Protein AF-A0A7C6BS73-F1 (afdb_monomer_lite)

Radius of gyration: 21.19 Å; chains: 1; bounding box: 54×41×56 Å

Structure (mmCIF, N/CA/C/O backbone):
data_AF-A0A7C6BS73-F1
#
_entry.id   AF-A0A7C6BS73-F1
#
loop_
_atom_site.group_PDB
_atom_site.id
_atom_site.type_symbol
_atom_site.label_atom_id
_atom_site.label_alt_id
_atom_site.label_comp_id
_atom_site.label_asym_id
_atom_site.label_entity_id
_atom_site.label_seq_id
_atom_site.pdbx_PDB_ins_code
_atom_site.Cartn_x
_atom_site.Cartn_y
_atom_site.Cartn_z
_atom_site.occupancy
_atom_site.B_iso_or_equiv
_atom_site.auth_seq_id
_atom_site.auth_comp_id
_atom_site.auth_asym_id
_atom_site.auth_atom_id
_atom_site.pdbx_PDB_model_num
ATOM 1 N N . MET A 1 1 ? -20.052 -21.839 5.024 1.00 52.62 1 MET A N 1
ATOM 2 C CA . MET A 1 1 ? -19.188 -20.643 4.882 1.00 52.62 1 MET A CA 1
ATOM 3 C C . MET A 1 1 ? -20.082 -19.420 4.796 1.00 52.62 1 MET A C 1
ATOM 5 O O . MET A 1 1 ? -21.002 -19.438 3.987 1.00 52.62 1 MET A O 1
ATOM 9 N N . LEU A 1 2 ? -19.866 -18.409 5.639 1.00 55.12 2 LEU A N 1
ATOM 10 C CA . LEU A 1 2 ? -20.615 -17.147 5.597 1.00 55.12 2 LEU A CA 1
ATOM 11 C C . LEU A 1 2 ? -20.332 -16.429 4.267 1.00 55.12 2 LEU A C 1
ATOM 13 O O . LEU A 1 2 ? -19.263 -15.850 4.093 1.00 55.12 2 LEU A O 1
ATOM 17 N N . LYS A 1 3 ? -21.272 -16.501 3.318 1.00 74.38 3 LYS A N 1
ATOM 18 C CA . LYS A 1 3 ? -21.231 -15.713 2.080 1.00 74.38 3 LYS A CA 1
ATOM 19 C C . LYS A 1 3 ? -21.659 -14.286 2.419 1.00 74.38 3 LYS A C 1
ATOM 21 O O . LYS A 1 3 ? -22.844 -14.026 2.582 1.00 74.38 3 LYS A O 1
ATOM 26 N N . TRP A 1 4 ? -20.698 -13.385 2.572 1.00 83.88 4 TRP A N 1
ATOM 27 C CA . TRP A 1 4 ? -20.963 -11.956 2.724 1.00 83.88 4 TRP A CA 1
ATOM 28 C C . TRP A 1 4 ? -21.209 -11.321 1.353 1.00 83.88 4 TRP A C 1
ATOM 30 O O . TRP A 1 4 ? -20.627 -11.739 0.352 1.00 83.88 4 TRP A O 1
ATOM 40 N N . THR A 1 5 ? -22.057 -10.294 1.294 1.00 87.75 5 THR A N 1
ATOM 41 C CA . THR A 1 5 ? -22.280 -9.535 0.054 1.00 87.75 5 THR A CA 1
ATOM 42 C C . THR A 1 5 ? -21.620 -8.159 0.124 1.00 87.75 5 THR A C 1
ATOM 44 O O . THR A 1 5 ? -21.537 -7.531 1.179 1.00 87.75 5 THR A O 1
ATOM 47 N N . ARG A 1 6 ? -21.147 -7.649 -1.021 1.00 87.75 6 ARG A N 1
ATOM 48 C CA . ARG A 1 6 ? -20.509 -6.320 -1.105 1.00 87.75 6 ARG A CA 1
ATOM 49 C C . ARG A 1 6 ? -21.451 -5.200 -0.649 1.00 87.75 6 ARG A C 1
ATOM 51 O O . ARG A 1 6 ? -21.014 -4.272 0.023 1.00 87.75 6 ARG A O 1
ATOM 58 N N . ALA A 1 7 ? -22.734 -5.296 -1.006 1.00 87.81 7 ALA A N 1
ATOM 59 C CA . ALA A 1 7 ? -23.752 -4.325 -0.612 1.00 87.81 7 ALA A CA 1
ATOM 60 C C . ALA A 1 7 ? -23.952 -4.304 0.910 1.00 87.81 7 ALA A C 1
ATOM 62 O O . ALA A 1 7 ? -23.996 -3.232 1.508 1.00 87.81 7 ALA A O 1
ATOM 63 N N . GLU A 1 8 ? -23.988 -5.480 1.535 1.00 90.75 8 GLU A N 1
ATOM 64 C CA . GLU A 1 8 ? -24.096 -5.623 2.984 1.00 90.75 8 GLU A CA 1
ATOM 65 C C . GLU A 1 8 ? -22.859 -5.097 3.721 1.00 90.75 8 GLU A C 1
ATOM 67 O O . GLU A 1 8 ? -22.988 -4.386 4.714 1.00 90.75 8 GLU A O 1
ATOM 72 N N . LEU A 1 9 ? -21.648 -5.389 3.237 1.00 88.75 9 LEU A N 1
ATOM 73 C CA . LEU A 1 9 ? -20.433 -4.837 3.845 1.00 88.75 9 LEU A CA 1
ATOM 74 C C . LEU A 1 9 ? -20.417 -3.307 3.786 1.00 88.75 9 LEU A C 1
ATOM 76 O O . LEU A 1 9 ? -20.105 -2.659 4.784 1.00 88.75 9 LEU A O 1
ATOM 80 N N . LYS A 1 10 ? -20.796 -2.727 2.642 1.00 89.88 10 LYS A N 1
ATOM 81 C CA . LYS A 1 10 ? -20.875 -1.270 2.474 1.00 89.88 10 LYS A CA 1
ATOM 82 C C . LYS A 1 10 ? -21.950 -0.644 3.357 1.00 89.88 10 LYS A C 1
ATOM 84 O O . LYS A 1 10 ? -21.711 0.414 3.934 1.00 89.88 10 LYS A O 1
ATOM 89 N N . SER A 1 11 ? -23.118 -1.275 3.488 1.00 90.75 11 SER A N 1
ATOM 90 C CA . SER A 1 11 ? -24.192 -0.755 4.340 1.00 90.75 11 SER A CA 1
ATOM 91 C C . SER A 1 11 ? -23.809 -0.803 5.820 1.00 90.75 11 SER A C 1
ATOM 93 O O . SER A 1 11 ? -23.993 0.193 6.520 1.00 90.75 11 SER A O 1
ATOM 95 N N . ARG A 1 12 ? -23.187 -1.899 6.279 1.00 89.19 12 ARG A N 1
ATOM 96 C CA . ARG A 1 12 ? -22.649 -2.032 7.642 1.00 89.19 12 ARG A CA 1
ATOM 97 C C . ARG A 1 12 ? -21.553 -1.006 7.920 1.00 89.19 12 ARG A C 1
ATOM 99 O O . ARG A 1 12 ? -21.604 -0.340 8.949 1.00 89.19 12 ARG A O 1
ATOM 106 N N . ALA A 1 13 ? -20.604 -0.835 6.998 1.00 86.75 13 ALA A N 1
ATOM 107 C CA . ALA A 1 13 ? -19.550 0.171 7.128 1.00 86.75 13 ALA A CA 1
ATOM 108 C C . ALA A 1 13 ? -20.139 1.584 7.246 1.00 86.75 13 ALA A C 1
ATOM 110 O O . ALA A 1 13 ? -19.815 2.311 8.180 1.00 86.75 13 ALA A O 1
ATOM 111 N N . LYS A 1 14 ? -21.093 1.939 6.375 1.00 87.44 14 LYS A N 1
ATOM 112 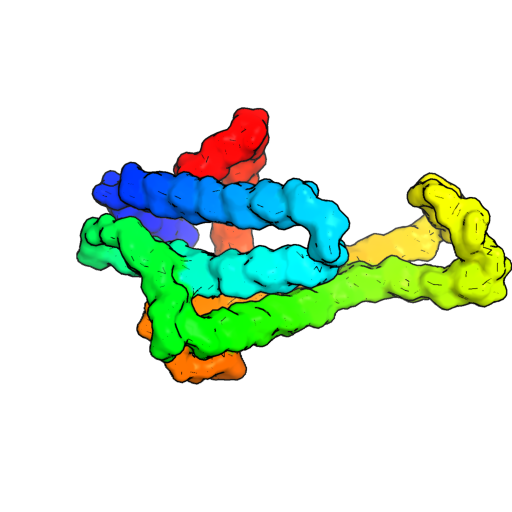C CA . LYS A 1 14 ? -21.781 3.238 6.413 1.00 87.44 14 LYS A CA 1
ATOM 113 C C . LYS A 1 14 ? -22.564 3.456 7.711 1.00 87.44 14 LYS A C 1
ATOM 115 O O . LYS A 1 14 ? -22.615 4.580 8.199 1.00 87.44 14 LYS A O 1
ATOM 120 N N . ALA A 1 15 ? -23.181 2.411 8.263 1.00 88.69 15 ALA A N 1
ATOM 121 C CA . ALA A 1 15 ? -23.909 2.497 9.527 1.00 88.69 15 ALA A CA 1
ATOM 122 C C . ALA A 1 15 ? -22.975 2.813 10.704 1.00 88.69 15 ALA A C 1
ATOM 124 O O . ALA A 1 15 ? -23.281 3.705 11.490 1.00 88.69 15 ALA A O 1
ATOM 125 N N . VAL A 1 16 ? -21.821 2.142 10.780 1.00 84.69 16 VAL A N 1
ATOM 126 C CA . VAL A 1 16 ? -20.800 2.408 11.808 1.00 84.69 16 VAL A CA 1
ATOM 127 C C . VAL A 1 16 ? -20.217 3.812 11.639 1.00 84.69 16 VAL A C 1
ATOM 129 O O . VAL A 1 16 ? -20.171 4.581 12.596 1.00 84.69 16 VAL A O 1
ATOM 132 N N . LEU A 1 17 ? -19.841 4.178 10.412 1.00 84.56 17 LEU A N 1
ATOM 133 C CA . LEU A 1 17 ? -19.204 5.463 10.131 1.00 84.56 17 LEU A CA 1
ATOM 134 C C . LEU A 1 17 ? -20.110 6.654 10.408 1.00 84.56 17 LEU A C 1
ATOM 136 O O . LEU A 1 17 ? -19.627 7.673 10.876 1.00 84.56 17 LEU A O 1
ATOM 140 N N . ARG A 1 18 ? -21.424 6.545 10.196 1.00 84.25 18 ARG A N 1
ATOM 141 C CA . ARG A 1 18 ? -22.363 7.634 10.518 1.00 84.25 18 ARG A CA 1
ATOM 142 C C . ARG A 1 18 ? -22.328 8.056 11.987 1.00 84.25 18 ARG A C 1
ATOM 144 O O . ARG A 1 18 ? -22.611 9.214 12.270 1.00 84.25 18 ARG A O 1
ATOM 151 N N . LEU A 1 19 ? -21.990 7.144 12.899 1.00 83.38 19 LEU A N 1
ATOM 152 C CA . LEU A 1 19 ? -21.940 7.422 14.335 1.00 83.38 19 LEU A CA 1
ATOM 153 C C . LEU A 1 19 ? -20.619 8.076 14.757 1.00 83.38 19 LEU A C 1
ATOM 155 O O . LEU A 1 19 ? -20.604 8.898 15.667 1.00 83.38 19 LEU A O 1
ATOM 159 N N . THR A 1 20 ? -19.514 7.729 14.095 1.00 82.88 20 THR A N 1
ATOM 160 C CA . THR A 1 20 ? -18.149 8.135 14.481 1.00 82.88 20 THR A CA 1
ATOM 161 C C . THR A 1 20 ? -17.424 8.926 13.386 1.00 82.88 20 THR A C 1
ATOM 163 O O . THR A 1 20 ? -16.200 9.061 13.428 1.00 82.88 20 THR A O 1
ATOM 166 N N . TYR A 1 21 ? -18.162 9.474 12.411 1.00 84.88 21 TYR A N 1
ATOM 167 C CA . TYR A 1 21 ? -17.617 10.067 11.182 1.00 84.88 21 TYR A CA 1
ATOM 168 C C . TYR A 1 21 ? -16.558 11.131 11.467 1.00 84.88 21 TYR A C 1
ATOM 170 O O . TYR A 1 21 ? -15.422 11.010 11.024 1.00 84.88 21 TYR A O 1
ATOM 178 N N . TRP A 1 22 ? -16.905 12.147 12.261 1.00 83.81 22 TRP A N 1
ATOM 179 C CA . TRP A 1 22 ? -16.003 13.263 12.545 1.00 83.81 22 TRP A CA 1
ATOM 180 C C . TRP A 1 22 ? -14.751 12.838 13.302 1.00 83.81 22 TRP A C 1
ATOM 182 O O . TRP A 1 22 ? -13.675 13.374 13.062 1.00 83.81 22 TRP A O 1
ATOM 192 N N . GLN A 1 23 ? -14.864 11.845 14.181 1.00 83.81 23 GLN A N 1
ATOM 193 C CA . GLN A 1 23 ? -13.701 11.316 14.882 1.00 83.81 23 GLN A CA 1
ATOM 194 C C . GLN A 1 23 ? -12.808 10.516 13.929 1.00 83.81 23 GLN A C 1
ATOM 196 O O . GLN A 1 23 ? -11.589 10.645 13.989 1.00 83.81 23 GLN A O 1
ATOM 201 N N . SER A 1 24 ? -13.409 9.751 13.015 1.00 84.25 24 SER A N 1
ATOM 202 C CA . SER A 1 24 ? -12.690 9.017 11.970 1.00 84.25 24 SER A CA 1
ATOM 203 C C . SER A 1 24 ? -11.956 9.954 11.013 1.00 84.25 24 SER A C 1
ATOM 205 O O . SER A 1 24 ? -10.768 9.769 10.757 1.00 84.25 24 SER A O 1
ATOM 207 N N . PHE A 1 25 ? -12.626 11.027 10.595 1.00 87.19 25 PHE A N 1
ATOM 208 C CA . PHE A 1 25 ? -12.047 12.106 9.803 1.00 87.19 25 PHE A CA 1
ATOM 209 C C . PHE A 1 25 ? -10.869 12.785 10.518 1.00 87.19 25 PHE A C 1
ATOM 211 O O . PHE A 1 25 ? -9.794 12.921 9.940 1.00 87.19 25 PHE A O 1
ATOM 218 N N . LEU A 1 26 ? -11.026 13.167 11.792 1.00 86.50 26 LEU A N 1
ATOM 219 C CA . LEU A 1 26 ? -9.951 13.791 12.575 1.00 86.50 26 LEU A CA 1
ATOM 220 C C . LEU A 1 26 ? -8.755 12.854 12.777 1.00 86.50 26 LEU A C 1
ATOM 222 O O . LEU A 1 26 ? -7.611 13.299 12.689 1.00 86.50 26 LEU A O 1
ATOM 226 N N . GLY A 1 27 ? -9.004 11.566 13.027 1.00 86.19 27 GLY A N 1
ATOM 227 C CA . GLY A 1 27 ? -7.948 10.564 13.154 1.00 86.19 27 GLY A CA 1
ATOM 228 C C . GLY A 1 27 ? -7.134 10.422 11.868 1.00 86.19 27 GLY A C 1
ATOM 229 O O . GLY A 1 27 ? -5.904 10.415 11.915 1.00 86.19 27 GLY A O 1
ATOM 230 N N . LEU A 1 28 ? -7.812 10.392 10.718 1.00 87.75 28 LEU A N 1
ATOM 231 C CA . LEU A 1 28 ? -7.170 10.325 9.409 1.00 87.75 28 LEU A CA 1
ATOM 232 C C . LEU A 1 28 ? -6.415 11.615 9.052 1.00 87.75 28 LEU A C 1
ATOM 234 O O . LEU A 1 28 ? -5.311 11.558 8.507 1.00 87.75 28 LEU A O 1
ATOM 238 N N . LEU A 1 29 ? -6.981 12.777 9.377 1.00 89.38 29 LEU A N 1
ATOM 239 C CA . LEU A 1 29 ? -6.334 14.070 9.168 1.00 89.38 29 LEU A CA 1
ATOM 240 C C . LEU A 1 29 ? -5.052 14.182 9.997 1.00 89.38 29 LEU A C 1
ATOM 242 O O . LEU A 1 29 ? -4.016 14.581 9.470 1.00 89.38 29 LEU A O 1
ATOM 246 N N . LEU A 1 30 ? -5.094 13.770 11.267 1.00 89.44 30 LEU A N 1
ATOM 247 C CA . LEU A 1 30 ? -3.916 13.751 12.130 1.00 89.44 30 LEU A CA 1
ATOM 248 C C . LEU A 1 30 ? -2.853 12.777 11.607 1.00 89.44 30 LEU A C 1
ATOM 250 O O . LEU A 1 30 ? -1.680 13.135 11.550 1.00 89.44 30 LEU A O 1
ATOM 254 N N . TYR A 1 31 ? -3.254 11.574 11.190 1.00 89.44 31 TYR A N 1
ATOM 255 C CA . TYR A 1 31 ? -2.359 10.594 10.570 1.00 89.44 31 TYR A CA 1
ATOM 256 C C . TYR A 1 31 ? -1.632 11.178 9.348 1.00 89.44 31 TYR A C 1
ATOM 258 O O . TYR A 1 31 ? -0.400 11.176 9.306 1.00 89.44 31 TYR A O 1
ATOM 266 N N . ASN A 1 32 ? -2.373 11.765 8.404 1.00 88.88 32 ASN A N 1
ATOM 267 C CA . ASN A 1 32 ? -1.796 12.385 7.210 1.00 88.88 32 ASN A CA 1
ATOM 268 C C . ASN A 1 32 ? -0.904 13.587 7.554 1.00 88.88 32 ASN A C 1
ATOM 270 O O . ASN A 1 32 ? 0.175 13.732 6.983 1.00 88.88 32 ASN A O 1
ATOM 274 N N . ALA A 1 33 ? -1.306 14.418 8.521 1.00 89.00 33 ALA A N 1
ATOM 275 C CA . ALA A 1 33 ? -0.507 15.551 8.982 1.00 89.00 33 ALA A CA 1
ATOM 276 C C . ALA A 1 33 ? 0.827 15.104 9.604 1.00 89.00 33 ALA A C 1
ATOM 278 O O . ALA A 1 33 ? 1.861 15.707 9.322 1.00 89.00 33 ALA A O 1
ATOM 279 N N . ILE A 1 34 ? 0.830 14.028 10.400 1.00 88.31 34 ILE A N 1
ATOM 280 C CA . ILE A 1 34 ? 2.049 13.458 10.995 1.00 88.31 34 ILE A CA 1
ATOM 281 C C . ILE A 1 34 ? 2.980 12.924 9.909 1.00 88.31 34 ILE A C 1
ATOM 283 O O . ILE A 1 34 ? 4.177 13.202 9.948 1.00 88.31 34 ILE A O 1
ATOM 287 N N . ILE A 1 35 ? 2.452 12.187 8.930 1.00 86.00 35 ILE A N 1
ATOM 288 C CA . ILE A 1 35 ? 3.254 11.653 7.820 1.00 86.00 35 ILE A CA 1
ATOM 289 C C . ILE A 1 35 ? 3.847 12.788 6.992 1.00 86.00 35 ILE A C 1
ATOM 291 O O . ILE A 1 35 ? 5.039 12.771 6.681 1.00 86.00 35 ILE A O 1
ATOM 295 N N . PHE A 1 36 ? 3.039 13.800 6.680 1.00 85.75 36 PHE A N 1
ATOM 296 C CA . PHE A 1 36 ? 3.498 14.976 5.960 1.00 85.75 36 PHE A CA 1
ATOM 297 C C . PHE A 1 36 ? 4.607 15.695 6.737 1.00 85.75 36 PHE A C 1
ATOM 299 O O . PHE A 1 36 ? 5.690 15.897 6.191 1.00 85.75 36 PHE A O 1
ATOM 306 N N . ALA A 1 37 ? 4.404 15.988 8.025 1.00 84.88 37 ALA A N 1
ATOM 307 C CA . ALA A 1 37 ? 5.414 16.618 8.874 1.00 84.88 37 ALA A CA 1
ATOM 308 C C . ALA A 1 37 ? 6.708 15.788 8.954 1.00 84.88 37 ALA A C 1
ATOM 310 O O . ALA A 1 37 ? 7.798 16.330 8.772 1.00 84.88 37 ALA A O 1
ATOM 311 N N . ALA A 1 38 ? 6.602 14.467 9.136 1.00 80.81 38 ALA A N 1
ATOM 312 C CA . ALA A 1 38 ? 7.750 13.563 9.145 1.00 80.81 38 ALA A CA 1
ATOM 313 C C . ALA A 1 38 ? 8.520 13.592 7.813 1.00 80.81 38 ALA A C 1
ATOM 315 O O . ALA A 1 38 ? 9.750 13.591 7.815 1.00 80.81 38 ALA A O 1
ATOM 316 N N . SER A 1 39 ? 7.816 13.671 6.679 1.00 78.62 39 SER A N 1
ATOM 317 C CA . SER A 1 39 ? 8.438 13.782 5.354 1.00 78.62 39 SER A CA 1
ATOM 318 C C . SER A 1 39 ? 9.115 15.140 5.113 1.00 78.62 39 SER A C 1
ATOM 320 O O . SER A 1 39 ? 10.154 15.195 4.456 1.00 78.62 39 SER A O 1
ATOM 322 N N . MET A 1 40 ? 8.576 16.231 5.673 1.00 77.69 40 MET A N 1
ATOM 323 C CA . MET A 1 40 ? 9.154 17.577 5.551 1.00 77.69 40 MET A CA 1
ATOM 324 C C . MET A 1 40 ? 10.442 17.723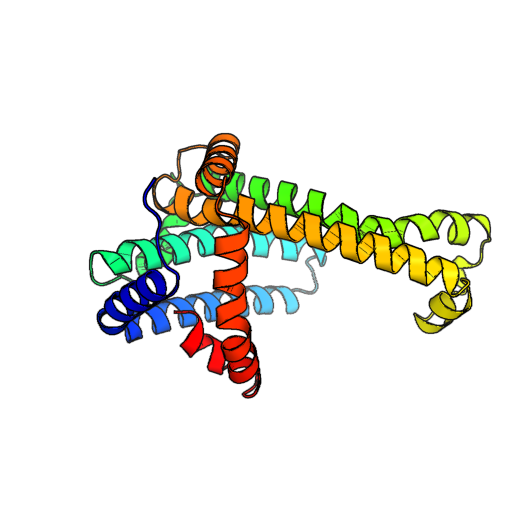 6.367 1.00 77.69 40 MET A C 1
ATOM 326 O O . MET A 1 40 ? 11.433 18.216 5.834 1.00 77.69 40 MET A O 1
ATOM 330 N N . LEU A 1 41 ? 10.465 17.220 7.610 1.00 70.12 41 LEU A N 1
ATOM 331 C CA . LEU A 1 41 ? 11.648 17.252 8.490 1.00 70.12 41 LEU A CA 1
ATOM 332 C C . LEU A 1 41 ? 12.882 16.581 7.867 1.00 70.12 41 LEU A C 1
ATOM 334 O O . LEU A 1 41 ? 14.023 16.910 8.184 1.00 70.12 41 LEU A O 1
ATOM 338 N N . ILE A 1 42 ? 12.656 15.628 6.969 1.00 66.69 42 ILE A N 1
ATOM 339 C CA . ILE A 1 42 ? 13.705 14.905 6.254 1.00 66.69 42 ILE A CA 1
ATOM 340 C C . ILE A 1 42 ? 14.309 15.734 5.121 1.00 66.69 42 ILE A C 1
ATOM 342 O O . ILE A 1 42 ? 15.503 15.620 4.857 1.00 66.69 42 ILE A O 1
ATOM 346 N N . ARG A 1 43 ? 13.505 16.567 4.454 1.00 67.06 43 ARG A N 1
ATOM 347 C CA . ARG A 1 43 ? 13.949 17.347 3.293 1.00 67.06 43 ARG A CA 1
ATOM 348 C C . ARG A 1 43 ? 14.857 18.517 3.680 1.00 67.06 43 ARG A C 1
ATOM 350 O O . ARG A 1 43 ? 15.663 18.937 2.859 1.00 67.06 43 ARG A O 1
ATOM 357 N N . GLU A 1 44 ? 14.742 19.025 4.906 1.00 61.81 44 GLU A N 1
ATOM 358 C CA . GLU A 1 44 ? 15.549 20.155 5.394 1.00 61.81 44 GLU A CA 1
ATOM 359 C C . GLU A 1 44 ? 16.943 19.748 5.899 1.00 61.81 44 GLU A C 1
ATOM 361 O O . GLU A 1 44 ? 17.868 20.558 5.873 1.00 61.81 44 GLU A O 1
ATOM 366 N N . ASN A 1 45 ? 17.142 18.487 6.296 1.00 59.19 45 ASN A N 1
ATOM 367 C CA . ASN A 1 45 ? 18.438 18.014 6.779 1.00 59.19 45 ASN A CA 1
ATOM 368 C C . ASN A 1 45 ? 19.340 17.566 5.618 1.00 59.19 45 ASN A C 1
ATOM 370 O O . ASN A 1 45 ? 19.367 16.395 5.246 1.00 59.19 45 ASN A O 1
ATOM 374 N N . SER A 1 46 ? 20.150 18.489 5.096 1.00 57.75 46 SER A N 1
ATOM 375 C CA . SER A 1 46 ? 21.169 18.245 4.056 1.00 57.75 46 SER A CA 1
ATOM 376 C C . SER A 1 46 ? 22.279 17.249 4.445 1.00 57.75 46 SER A C 1
ATOM 378 O O . SER A 1 46 ? 23.069 16.846 3.595 1.00 57.75 46 SER A O 1
ATOM 380 N N . VAL A 1 47 ? 22.349 16.841 5.718 1.00 59.28 47 VAL A N 1
ATOM 381 C CA . VAL A 1 47 ? 23.426 16.007 6.288 1.00 59.28 47 VAL A CA 1
ATOM 382 C C . VAL A 1 47 ? 23.101 14.505 6.245 1.00 59.28 47 VAL A C 1
ATOM 384 O O . VAL A 1 47 ? 23.991 13.663 6.355 1.00 59.28 47 VAL A O 1
ATOM 387 N N . VAL A 1 48 ? 21.832 14.138 6.064 1.00 58.72 48 VAL A N 1
ATOM 388 C CA . VAL A 1 48 ? 21.375 12.745 6.111 1.00 58.72 48 VAL A CA 1
ATOM 389 C C . VAL A 1 48 ? 21.203 12.249 4.677 1.00 58.72 48 VAL A C 1
ATOM 391 O O . VAL A 1 48 ? 20.359 12.749 3.937 1.00 58.72 48 VAL A O 1
ATOM 394 N N . SER A 1 49 ? 22.021 11.277 4.261 1.00 61.09 49 SER A N 1
ATOM 395 C CA . SER A 1 49 ? 21.897 10.645 2.943 1.00 61.09 49 SER A CA 1
ATOM 396 C C . SER A 1 49 ? 20.450 10.191 2.700 1.00 61.09 49 SER A C 1
ATOM 398 O O . SER A 1 49 ? 19.796 9.676 3.607 1.00 61.09 49 SER A O 1
ATOM 400 N N . SER A 1 50 ? 19.939 10.349 1.477 1.00 64.00 50 SER A N 1
ATOM 401 C CA . SER A 1 50 ? 18.546 10.031 1.101 1.00 64.00 50 SER A CA 1
ATOM 402 C C . SER A 1 50 ? 18.063 8.640 1.562 1.00 64.00 50 SER A C 1
ATOM 404 O O . SER A 1 50 ? 16.882 8.440 1.848 1.00 64.00 50 SER A O 1
ATOM 406 N N . SER A 1 51 ? 18.979 7.681 1.707 1.00 60.56 51 SER A N 1
ATOM 407 C CA . SER A 1 51 ? 18.702 6.331 2.212 1.00 60.56 51 SER A CA 1
ATOM 408 C C . SER A 1 51 ? 18.487 6.254 3.731 1.00 60.56 51 SER A C 1
ATOM 410 O O . SER A 1 51 ? 17.641 5.486 4.190 1.00 60.56 51 SER A O 1
ATOM 412 N N . THR A 1 52 ? 19.234 7.023 4.531 1.00 60.53 52 THR A N 1
ATOM 413 C CA . THR A 1 52 ? 19.130 6.983 6.003 1.00 60.53 52 THR A CA 1
ATOM 414 C C . THR A 1 52 ? 17.860 7.670 6.492 1.00 60.53 52 THR A C 1
ATOM 416 O O . THR A 1 52 ? 17.209 7.180 7.415 1.00 60.53 52 THR A O 1
ATOM 419 N N . SER A 1 53 ? 17.431 8.732 5.813 1.00 65.69 53 SER A N 1
ATOM 420 C CA . SER A 1 53 ? 16.189 9.424 6.141 1.00 65.69 53 SER A CA 1
ATOM 421 C C . SER A 1 53 ? 14.941 8.583 5.857 1.00 65.69 53 SER A C 1
ATOM 423 O O . SER A 1 53 ? 14.047 8.525 6.700 1.00 65.69 53 SER A O 1
ATOM 425 N N . THR A 1 54 ? 14.926 7.847 4.741 1.00 69.75 54 THR A N 1
ATOM 426 C CA . THR A 1 54 ? 13.823 6.947 4.354 1.00 69.75 54 THR A CA 1
ATOM 427 C C . THR A 1 54 ? 13.592 5.833 5.384 1.00 69.75 54 THR A C 1
ATOM 429 O O . THR A 1 54 ? 12.452 5.472 5.684 1.00 69.75 54 THR A O 1
ATOM 432 N N . LEU A 1 55 ? 14.668 5.298 5.973 1.00 71.81 55 LEU A N 1
ATOM 433 C CA . LEU A 1 55 ? 14.576 4.272 7.018 1.00 71.81 55 LEU A CA 1
ATOM 434 C C . LEU A 1 55 ? 13.978 4.823 8.314 1.00 71.81 55 LEU A C 1
ATOM 436 O O . LEU A 1 55 ? 13.125 4.174 8.920 1.00 71.81 55 LEU A O 1
ATOM 440 N N . VAL A 1 56 ? 14.386 6.027 8.723 1.00 72.56 56 VAL A N 1
ATOM 441 C CA . VAL A 1 56 ? 13.832 6.688 9.913 1.00 72.56 56 VAL A CA 1
ATOM 442 C C . VAL A 1 56 ? 12.343 6.982 9.721 1.00 72.56 56 VAL A C 1
ATOM 444 O O . VAL A 1 56 ? 11.560 6.728 10.635 1.00 72.56 56 VAL A O 1
ATOM 447 N N . THR A 1 57 ? 11.916 7.418 8.527 1.00 73.00 57 THR A N 1
ATOM 448 C CA . THR A 1 57 ? 10.479 7.598 8.243 1.00 73.00 57 THR A CA 1
ATOM 449 C C . THR A 1 57 ? 9.733 6.280 8.298 1.00 73.00 57 THR A C 1
ATOM 451 O O . THR A 1 57 ? 8.672 6.211 8.910 1.00 73.00 57 THR A O 1
ATOM 454 N N . ALA A 1 58 ? 10.279 5.222 7.696 1.00 78.50 58 ALA A N 1
ATOM 455 C CA . ALA A 1 58 ? 9.642 3.911 7.712 1.00 78.50 58 ALA A CA 1
ATOM 456 C C . ALA A 1 58 ? 9.436 3.412 9.153 1.00 78.50 58 ALA A C 1
ATOM 458 O O . ALA A 1 58 ? 8.373 2.892 9.478 1.00 78.50 58 ALA A O 1
ATOM 459 N N . LEU A 1 59 ? 10.399 3.636 10.052 1.00 83.31 59 LEU A N 1
ATOM 460 C CA . LEU A 1 59 ? 10.267 3.253 11.462 1.00 83.31 59 LEU A CA 1
ATOM 461 C C . LEU A 1 59 ? 9.152 4.003 12.206 1.00 83.31 59 LEU A C 1
ATOM 463 O O . LEU A 1 59 ? 8.587 3.445 13.144 1.00 83.31 59 LEU A O 1
ATOM 467 N N . LEU A 1 60 ? 8.800 5.220 11.783 1.00 83.06 60 LEU A N 1
ATOM 468 C CA . LEU A 1 60 ? 7.679 5.979 12.345 1.00 83.06 60 LEU A CA 1
ATOM 469 C C . LEU A 1 60 ? 6.343 5.618 11.678 1.00 83.06 60 LEU A C 1
ATOM 471 O O . LEU A 1 60 ? 5.346 5.422 12.369 1.00 83.06 60 LEU A O 1
ATOM 475 N N . ILE A 1 61 ? 6.321 5.486 10.350 1.00 85.50 61 ILE A N 1
ATOM 476 C CA . ILE A 1 61 ? 5.099 5.237 9.571 1.00 85.50 61 ILE A CA 1
ATOM 477 C C . ILE A 1 61 ? 4.553 3.830 9.834 1.00 85.50 61 ILE A C 1
ATOM 479 O O . ILE A 1 61 ? 3.360 3.666 10.066 1.00 85.50 61 ILE A O 1
ATOM 483 N N . LEU A 1 62 ? 5.408 2.803 9.867 1.00 89.50 62 LEU A N 1
ATOM 484 C CA . LEU A 1 62 ? 4.963 1.409 9.993 1.00 89.50 62 LEU A CA 1
ATOM 485 C C . LEU A 1 62 ? 4.127 1.130 11.265 1.00 89.50 62 LEU A C 1
ATOM 487 O O . LEU A 1 62 ? 3.063 0.519 11.154 1.00 89.50 62 LEU A O 1
ATOM 491 N N . PRO A 1 63 ? 4.546 1.537 12.481 1.00 89.38 63 PRO A N 1
ATOM 492 C CA . PRO A 1 63 ? 3.699 1.396 13.664 1.00 89.38 63 PRO A CA 1
ATOM 493 C C . PRO A 1 63 ? 2.472 2.316 13.635 1.00 89.38 63 PRO A C 1
ATOM 495 O O . PRO A 1 63 ? 1.437 1.941 14.195 1.00 89.38 63 PRO A O 1
ATOM 498 N N . LEU A 1 64 ? 2.553 3.474 12.975 1.00 90.50 64 LEU A N 1
ATOM 499 C CA . LEU A 1 64 ? 1.422 4.385 12.810 1.00 90.50 64 LEU A CA 1
ATOM 500 C C . LEU A 1 64 ? 0.323 3.777 11.914 1.00 90.50 64 LEU A C 1
ATOM 502 O O . LEU A 1 64 ? -0.853 3.891 12.253 1.00 90.50 64 LEU A O 1
ATOM 506 N N . ASP A 1 65 ? 0.683 3.026 10.866 1.00 90.00 65 ASP A N 1
ATOM 507 C CA . ASP A 1 65 ? -0.257 2.258 10.026 1.00 90.00 65 ASP A CA 1
ATOM 508 C C . ASP A 1 65 ? -1.041 1.217 10.842 1.00 90.00 65 ASP A C 1
ATOM 510 O O . ASP A 1 65 ? -2.241 1.005 10.657 1.00 90.00 65 ASP A O 1
ATOM 514 N N . VAL A 1 66 ? -0.373 0.560 11.793 1.00 91.38 66 VAL A N 1
ATOM 515 C CA . VAL A 1 66 ? -1.044 -0.354 12.732 1.00 91.38 66 VAL A CA 1
ATOM 516 C C . VAL A 1 66 ? -1.923 0.420 13.712 1.00 91.38 66 VAL A C 1
ATOM 518 O O . VAL A 1 66 ? -3.009 -0.040 14.060 1.00 91.38 66 VAL A O 1
ATOM 521 N N . GLY A 1 67 ? -1.485 1.612 14.117 1.00 89.50 67 GLY A N 1
ATOM 522 C CA . GLY A 1 67 ? -2.227 2.510 14.995 1.00 89.50 67 GLY A CA 1
ATOM 523 C C . GLY A 1 67 ? -3.551 2.973 14.391 1.00 89.50 67 GLY A C 1
ATOM 524 O O . GLY A 1 67 ? -4.583 2.890 15.056 1.00 89.50 67 GLY A O 1
ATOM 525 N N . ILE A 1 68 ? -3.559 3.380 13.118 1.00 89.75 68 ILE A N 1
ATOM 526 C CA . ILE A 1 68 ? -4.793 3.767 12.421 1.00 89.75 68 ILE A CA 1
ATOM 527 C C . ILE A 1 68 ? -5.729 2.570 12.209 1.00 89.75 68 ILE A C 1
ATOM 529 O O . ILE A 1 68 ? -6.936 2.689 12.415 1.00 89.75 68 ILE A O 1
ATOM 533 N N . CYS A 1 69 ? -5.192 1.378 11.932 1.00 89.75 69 CYS A N 1
ATOM 534 C CA . CYS A 1 69 ? -5.999 0.155 11.883 1.00 89.75 69 CYS A CA 1
ATOM 535 C C . CYS A 1 69 ? -6.637 -0.164 13.245 1.00 89.75 69 CYS A C 1
ATOM 537 O O . CYS A 1 69 ? -7.818 -0.509 13.306 1.00 89.75 69 CYS A O 1
ATOM 539 N N . ALA A 1 70 ? -5.885 -0.015 14.341 1.00 88.56 70 ALA A N 1
ATOM 540 C CA . ALA A 1 70 ? -6.388 -0.207 15.701 1.00 88.56 70 ALA A CA 1
ATOM 541 C C . ALA A 1 70 ? -7.474 0.809 16.061 1.00 88.56 70 ALA A C 1
ATOM 543 O O . ALA A 1 70 ? -8.476 0.450 16.679 1.00 88.56 70 ALA A O 1
ATOM 544 N N . PHE A 1 71 ? -7.290 2.059 15.645 1.00 88.94 71 PHE A N 1
ATOM 545 C CA . PHE A 1 71 ? -8.274 3.118 15.793 1.00 88.94 71 PHE A CA 1
ATOM 546 C C . PHE A 1 71 ? -9.584 2.749 15.077 1.00 88.94 71 PHE A C 1
ATOM 548 O O . PHE A 1 71 ? -10.621 2.637 15.727 1.00 88.94 71 PHE A O 1
ATOM 555 N N . PHE A 1 72 ? -9.545 2.408 13.784 1.00 86.94 72 PHE A N 1
ATOM 556 C CA . PHE A 1 72 ? -10.748 2.016 13.034 1.00 86.94 72 PHE A CA 1
ATOM 557 C C . PHE A 1 72 ? -11.417 0.728 13.539 1.00 86.94 72 PHE A C 1
ATOM 559 O O . PHE A 1 72 ? -12.644 0.617 13.501 1.00 86.94 72 PHE A O 1
ATOM 566 N N . LEU A 1 73 ? -10.647 -0.247 14.033 1.00 86.94 73 LEU A N 1
ATOM 567 C CA . LEU A 1 73 ? -11.206 -1.460 14.638 1.00 86.94 73 LEU A CA 1
ATOM 568 C C . LEU A 1 73 ? -11.988 -1.144 15.919 1.00 86.94 73 LEU A C 1
ATOM 570 O O . LEU A 1 73 ? -13.093 -1.655 16.103 1.00 86.94 73 LEU A O 1
ATOM 574 N N . ARG A 1 74 ? -11.453 -0.266 16.775 1.00 83.75 74 ARG A N 1
ATOM 575 C CA . ARG A 1 74 ? -12.095 0.144 18.035 1.00 83.75 74 ARG A CA 1
ATOM 576 C C . ARG A 1 74 ? -13.314 1.040 17.802 1.00 83.75 74 ARG A C 1
ATOM 578 O O . ARG A 1 74 ? -14.297 0.894 18.525 1.00 83.75 74 ARG A O 1
ATOM 585 N N . ASN A 1 75 ? -13.318 1.838 16.729 1.00 78.38 75 ASN A N 1
ATOM 586 C CA . ASN A 1 75 ? -14.458 2.681 16.320 1.00 78.38 75 ASN A CA 1
ATOM 587 C C . ASN A 1 75 ? -15.730 1.893 15.998 1.00 78.38 75 ASN A C 1
ATOM 589 O O . ASN A 1 75 ? -16.803 2.483 15.895 1.00 78.38 75 ASN A O 1
ATOM 593 N N . ARG A 1 76 ? -15.632 0.566 15.838 1.00 75.25 76 ARG A N 1
ATOM 594 C CA . ARG A 1 76 ? -16.799 -0.313 15.688 1.00 75.25 76 ARG A CA 1
ATOM 595 C C . ARG A 1 76 ? -17.552 -0.555 16.996 1.00 75.25 76 ARG A C 1
ATOM 597 O O . ARG A 1 76 ? -18.717 -0.929 16.932 1.00 75.25 76 ARG A O 1
ATOM 604 N N . LEU A 1 77 ? -16.892 -0.410 18.147 1.00 67.88 77 LEU A N 1
ATOM 605 C CA . LEU A 1 77 ? -17.406 -0.839 19.454 1.00 67.88 77 LEU A CA 1
ATOM 606 C C . LEU A 1 77 ? -17.645 0.329 20.423 1.00 67.88 77 LEU A C 1
ATOM 608 O O . LEU A 1 77 ? -18.519 0.226 21.280 1.00 67.88 77 LEU A O 1
ATOM 612 N N . SER A 1 78 ? -16.900 1.430 20.302 1.00 63.25 78 SER A N 1
ATOM 613 C CA . SER A 1 78 ? -17.019 2.596 21.189 1.00 63.25 78 SER A CA 1
ATOM 614 C C . SER A 1 78 ? -16.371 3.849 20.583 1.00 63.25 78 SER A C 1
ATOM 616 O O . SER A 1 78 ? -15.633 3.761 19.602 1.00 63.25 78 SER A O 1
ATOM 618 N N . ALA A 1 79 ? -16.678 5.029 21.140 1.00 63.22 79 ALA A N 1
ATOM 619 C CA . ALA A 1 79 ? -16.150 6.304 20.654 1.00 63.22 79 ALA A CA 1
ATOM 620 C C . ALA A 1 79 ? -14.605 6.340 20.756 1.00 63.22 79 ALA A C 1
ATOM 622 O O . ALA A 1 79 ? -14.073 6.191 21.862 1.00 63.22 79 ALA A O 1
ATOM 623 N N . PRO A 1 80 ? -13.869 6.521 19.643 1.00 65.56 80 PRO A N 1
ATOM 624 C CA . PRO A 1 80 ? -12.410 6.583 19.640 1.00 65.56 80 PRO A CA 1
ATOM 625 C C . PRO A 1 80 ? -11.813 7.664 20.524 1.00 65.56 80 PRO A C 1
ATOM 627 O O . PRO A 1 80 ? -12.242 8.818 20.516 1.00 65.56 80 PRO A O 1
ATOM 630 N N . SER A 1 81 ? -10.679 7.322 21.128 1.00 77.00 81 SER A N 1
ATOM 631 C CA . SER A 1 81 ? -9.736 8.295 21.659 1.00 77.00 81 SER A CA 1
ATOM 632 C C . SER A 1 81 ? -8.524 8.412 20.727 1.00 77.00 81 SER A C 1
ATOM 634 O O . SER A 1 81 ? -7.898 7.415 20.368 1.00 77.00 81 SER A O 1
ATOM 636 N N . ILE A 1 82 ? -8.161 9.641 20.350 1.00 80.69 82 ILE A N 1
ATOM 637 C CA . ILE A 1 82 ? -6.982 9.955 19.517 1.00 80.69 82 ILE A CA 1
ATOM 638 C C . ILE A 1 82 ? -5.678 9.280 20.003 1.00 80.69 82 ILE A C 1
ATOM 640 O O . ILE A 1 82 ? -4.917 8.811 19.155 1.00 80.69 82 ILE A O 1
ATOM 644 N N . PRO A 1 83 ? -5.419 9.106 21.320 1.00 85.44 83 PRO A N 1
ATOM 645 C CA . PRO A 1 83 ? -4.234 8.389 21.798 1.00 85.44 83 PRO A CA 1
ATOM 646 C C . PRO A 1 83 ? -4.103 6.944 21.297 1.00 85.44 83 PRO A C 1
ATOM 648 O O . PRO A 1 83 ? -2.999 6.402 21.283 1.00 85.44 83 PRO A O 1
ATOM 651 N N . THR A 1 84 ? -5.193 6.303 20.859 1.00 84.69 84 THR A N 1
ATOM 652 C CA . THR A 1 84 ? -5.117 4.942 20.304 1.00 84.69 84 THR A CA 1
ATOM 653 C C . THR A 1 84 ? -4.328 4.856 18.999 1.00 84.69 84 THR A C 1
ATOM 655 O O . THR A 1 84 ? -3.748 3.803 18.744 1.00 84.69 84 THR A O 1
ATOM 658 N N . LEU A 1 85 ? -4.187 5.954 18.244 1.00 85.06 85 LEU A N 1
ATOM 659 C CA . LEU A 1 85 ? -3.310 6.019 17.067 1.00 85.06 85 LEU A CA 1
ATOM 660 C C . LEU A 1 85 ? -1.840 5.767 17.425 1.00 85.06 85 LEU A C 1
ATOM 662 O O . LEU A 1 85 ? -1.098 5.174 16.648 1.00 85.06 85 LEU A O 1
ATOM 666 N N . PHE A 1 86 ? -1.427 6.156 18.631 1.00 87.19 86 PHE A N 1
ATOM 667 C CA . PHE A 1 86 ? -0.058 5.977 19.108 1.00 87.19 86 PHE A CA 1
ATOM 668 C C . PHE A 1 86 ? 0.133 4.700 19.933 1.00 87.19 86 PHE A C 1
ATOM 670 O O . PHE A 1 86 ? 1.221 4.457 20.453 1.00 87.19 86 PHE A O 1
ATOM 677 N N . TYR A 1 87 ? -0.887 3.843 20.039 1.00 84.56 87 TYR A N 1
ATOM 678 C CA . TYR A 1 87 ? -0.818 2.613 20.835 1.00 84.56 87 TYR A CA 1
ATOM 679 C C . TYR A 1 87 ? 0.368 1.715 20.442 1.00 84.56 87 TYR A C 1
ATOM 681 O O . TYR A 1 87 ? 1.021 1.129 21.311 1.00 84.56 87 TYR A O 1
ATOM 689 N N . SER A 1 88 ? 0.680 1.649 19.146 1.00 84.38 88 SER A N 1
ATOM 690 C CA . SER A 1 88 ? 1.785 0.860 18.591 1.00 84.38 88 SER A CA 1
ATOM 691 C C . SER A 1 88 ? 3.173 1.330 19.042 1.00 84.38 88 SER A C 1
ATOM 693 O O . SER A 1 88 ? 4.127 0.562 18.949 1.00 84.38 88 SER A O 1
ATOM 695 N N . PHE A 1 89 ? 3.301 2.559 19.557 1.00 85.50 89 PHE A N 1
ATOM 696 C CA . PHE A 1 89 ? 4.562 3.123 20.057 1.00 85.50 89 PHE A CA 1
ATOM 697 C C . PHE A 1 89 ? 4.880 2.724 21.503 1.00 85.50 89 PHE A C 1
ATOM 699 O O . PHE A 1 89 ? 5.952 3.040 22.017 1.00 85.50 89 PHE A O 1
ATOM 706 N N . ASN A 1 90 ? 3.997 1.977 22.170 1.00 84.75 90 ASN A N 1
ATOM 707 C CA . ASN A 1 90 ? 4.277 1.466 23.507 1.00 84.75 90 ASN A CA 1
ATOM 708 C C . ASN A 1 90 ? 5.475 0.498 23.509 1.00 84.75 90 ASN A C 1
ATOM 710 O O . ASN A 1 90 ? 5.543 -0.435 22.703 1.00 84.75 90 ASN A O 1
ATOM 714 N N . ARG A 1 91 ? 6.378 0.659 24.492 1.00 67.94 91 ARG A N 1
ATOM 715 C CA . ARG A 1 91 ? 7.655 -0.081 24.629 1.00 67.94 91 ARG A CA 1
ATOM 716 C C . ARG A 1 91 ? 7.519 -1.607 24.517 1.00 67.94 91 ARG A C 1
ATOM 718 O O . ARG A 1 91 ? 8.412 -2.267 24.000 1.00 67.94 91 ARG A O 1
ATOM 725 N N . TYR A 1 92 ? 6.396 -2.166 24.967 1.00 70.69 92 TYR A N 1
ATOM 726 C CA . TYR A 1 92 ? 6.142 -3.612 24.980 1.00 70.69 92 TYR A CA 1
ATOM 727 C C . TYR A 1 92 ? 5.567 -4.187 23.674 1.00 70.69 92 TYR A C 1
ATOM 729 O O . TYR A 1 92 ? 5.483 -5.407 23.540 1.00 70.69 92 TYR A O 1
ATOM 737 N N . ALA A 1 93 ? 5.131 -3.339 22.740 1.00 78.25 93 ALA A N 1
ATOM 738 C CA . ALA A 1 93 ? 4.489 -3.739 21.484 1.00 78.25 93 ALA A CA 1
ATOM 739 C C . ALA A 1 93 ? 5.280 -3.280 20.249 1.00 78.25 93 ALA A C 1
ATOM 741 O O . ALA A 1 93 ? 5.285 -3.980 19.237 1.00 78.25 93 ALA A O 1
ATOM 742 N N . TYR A 1 94 ? 6.000 -2.159 20.354 1.00 86.19 94 TYR A N 1
ATOM 743 C CA . TYR A 1 94 ? 6.691 -1.512 19.240 1.00 86.19 94 TYR A CA 1
ATOM 744 C C . TYR A 1 94 ? 7.612 -2.457 18.463 1.00 86.19 94 TYR A C 1
ATOM 746 O O . TYR A 1 94 ? 7.437 -2.631 17.261 1.00 86.19 94 TYR A O 1
ATOM 754 N N . GLY A 1 95 ? 8.543 -3.138 19.140 1.00 85.25 95 GLY A N 1
ATOM 755 C CA . GLY A 1 95 ? 9.509 -4.014 18.465 1.00 85.25 95 GLY A CA 1
ATOM 756 C C . GLY A 1 95 ? 8.848 -5.158 17.687 1.00 85.25 95 GLY A C 1
ATOM 757 O O . GLY A 1 95 ? 9.234 -5.442 16.555 1.00 85.25 95 GLY A O 1
ATOM 758 N N . GLY A 1 96 ? 7.807 -5.776 18.256 1.00 88.62 96 GLY A N 1
ATOM 759 C CA . GLY A 1 96 ? 7.053 -6.846 17.597 1.00 88.62 96 GLY A CA 1
ATOM 760 C C . GLY A 1 96 ? 6.257 -6.348 16.391 1.00 88.62 96 GLY A C 1
ATOM 761 O O . GLY A 1 96 ? 6.265 -6.993 15.338 1.00 88.62 96 GLY A O 1
ATOM 762 N N . VAL A 1 97 ? 5.618 -5.182 16.521 1.00 90.19 97 VAL A N 1
ATOM 763 C CA . VAL A 1 97 ? 4.847 -4.536 15.451 1.00 90.19 97 VAL A CA 1
ATOM 764 C C . VAL A 1 97 ? 5.760 -4.112 14.304 1.00 90.19 97 VAL A C 1
ATOM 766 O O . VAL A 1 97 ? 5.516 -4.505 13.164 1.00 90.19 97 VAL A O 1
ATOM 769 N N . VAL A 1 98 ? 6.843 -3.390 14.599 1.00 91.12 98 VAL A N 1
ATOM 770 C CA . VAL A 1 98 ? 7.817 -2.918 13.605 1.00 91.12 98 VAL A CA 1
ATOM 771 C C . VAL A 1 98 ? 8.472 -4.091 12.892 1.00 91.12 98 VAL A C 1
ATOM 773 O O . VAL A 1 98 ? 8.478 -4.116 11.666 1.00 91.12 98 VAL A O 1
ATOM 776 N N . ALA A 1 99 ? 8.947 -5.107 13.619 1.00 90.69 99 ALA A N 1
ATOM 777 C CA . ALA A 1 99 ? 9.538 -6.289 12.995 1.00 90.69 99 ALA A CA 1
ATOM 778 C C . ALA A 1 99 ? 8.539 -7.004 12.073 1.00 90.69 99 ALA A C 1
ATOM 780 O O . ALA A 1 99 ? 8.896 -7.411 10.971 1.00 90.69 99 ALA A O 1
ATOM 781 N N . SER A 1 100 ? 7.273 -7.123 12.484 1.00 90.94 100 SER A N 1
ATOM 782 C CA . SER A 1 100 ? 6.221 -7.755 11.676 1.00 90.94 100 SER A CA 1
ATOM 783 C C . SER A 1 100 ? 5.850 -6.938 10.438 1.00 90.94 100 SER A C 1
ATOM 785 O O . SER A 1 100 ? 5.641 -7.506 9.365 1.00 90.94 100 SER A O 1
ATOM 787 N N . MET A 1 101 ? 5.808 -5.613 10.566 1.00 91.31 101 MET A N 1
ATOM 788 C CA . MET A 1 101 ? 5.563 -4.685 9.465 1.00 91.31 101 MET A CA 1
ATOM 789 C C . MET A 1 101 ? 6.722 -4.640 8.471 1.00 91.31 101 MET A C 1
ATOM 791 O O . MET A 1 101 ? 6.484 -4.714 7.268 1.00 91.31 101 MET A O 1
ATOM 795 N N . LEU A 1 102 ? 7.966 -4.606 8.949 1.00 90.81 102 LEU A N 1
ATOM 796 C CA . LEU A 1 102 ? 9.157 -4.710 8.105 1.00 90.81 102 LEU A CA 1
ATOM 797 C C . LEU A 1 102 ? 9.200 -6.051 7.382 1.00 90.81 102 LEU A C 1
ATOM 799 O O . LEU A 1 102 ? 9.497 -6.095 6.194 1.00 90.81 102 LEU A O 1
ATOM 803 N N . TRP A 1 103 ? 8.832 -7.141 8.060 1.00 91.81 103 TRP A N 1
ATOM 804 C CA . TRP A 1 103 ? 8.724 -8.454 7.429 1.00 91.81 103 TRP A CA 1
ATOM 805 C C . TRP A 1 103 ? 7.693 -8.431 6.298 1.00 91.81 103 TRP A C 1
ATOM 807 O O . TRP A 1 103 ? 7.980 -8.852 5.182 1.00 91.81 103 TRP A O 1
ATOM 817 N N . ARG A 1 104 ? 6.503 -7.873 6.543 1.00 92.12 104 ARG A N 1
ATOM 818 C CA . ARG A 1 104 ? 5.481 -7.671 5.505 1.00 92.12 104 ARG A CA 1
ATOM 819 C C . ARG A 1 104 ? 6.015 -6.832 4.341 1.00 92.12 104 ARG A C 1
ATOM 821 O O . ARG A 1 104 ? 5.803 -7.210 3.188 1.00 92.12 104 ARG A O 1
ATOM 828 N N . MET A 1 105 ? 6.690 -5.721 4.630 1.00 89.56 105 MET A N 1
ATOM 829 C CA . MET A 1 105 ? 7.245 -4.810 3.628 1.00 89.56 105 MET A CA 1
ATOM 830 C C . MET A 1 105 ? 8.308 -5.504 2.779 1.00 89.56 105 MET A C 1
ATOM 832 O O . MET A 1 105 ? 8.227 -5.432 1.560 1.00 89.56 105 MET A O 1
ATOM 836 N N . LEU A 1 106 ? 9.222 -6.248 3.406 1.00 91.12 106 LEU A N 1
ATOM 837 C CA . LEU A 1 106 ? 10.243 -7.050 2.737 1.00 91.12 106 LEU A CA 1
ATOM 838 C C . LEU A 1 106 ? 9.611 -8.074 1.792 1.00 91.12 106 LEU A C 1
ATOM 840 O O . LEU A 1 106 ? 9.969 -8.149 0.625 1.00 91.12 106 LEU A O 1
ATOM 844 N N . PHE A 1 107 ? 8.638 -8.859 2.260 1.00 92.31 107 PHE A N 1
ATOM 845 C CA . PHE A 1 107 ? 7.990 -9.837 1.383 1.00 92.31 107 PHE A CA 1
ATOM 846 C C . PHE A 1 107 ? 7.227 -9.164 0.242 1.00 92.31 107 PHE A C 1
ATOM 848 O O . PHE A 1 107 ? 7.256 -9.658 -0.879 1.00 92.31 107 PHE A O 1
ATOM 855 N N . THR A 1 108 ? 6.574 -8.033 0.497 1.00 89.38 108 THR A N 1
ATOM 856 C CA . THR A 1 108 ? 5.860 -7.283 -0.545 1.00 89.38 108 THR A CA 1
ATOM 857 C C . THR A 1 108 ? 6.830 -6.697 -1.575 1.00 89.38 108 THR A C 1
ATOM 859 O O . THR A 1 108 ? 6.570 -6.803 -2.772 1.00 89.38 108 THR A O 1
ATOM 862 N N . SER A 1 109 ? 7.969 -6.150 -1.142 1.00 90.00 109 SER A N 1
ATOM 863 C CA . SER A 1 109 ? 8.993 -5.608 -2.040 1.00 90.00 109 SER A CA 1
ATOM 864 C C . SER A 1 109 ? 9.699 -6.701 -2.842 1.00 90.00 109 SER A C 1
ATOM 866 O O . SER A 1 109 ? 9.977 -6.494 -4.019 1.00 90.00 109 SER A O 1
ATOM 868 N N . LEU A 1 110 ? 9.891 -7.897 -2.276 1.00 92.81 110 LEU A N 1
ATOM 869 C CA . LEU A 1 110 ? 10.396 -9.054 -3.020 1.00 92.81 110 LEU A CA 1
ATOM 870 C C . LEU A 1 110 ? 9.475 -9.435 -4.185 1.00 92.81 110 LEU A C 1
ATOM 872 O O . LEU A 1 110 ? 9.958 -9.735 -5.272 1.00 92.81 110 LEU A O 1
ATOM 876 N N . TRP A 1 111 ? 8.154 -9.377 -4.007 1.00 92.69 111 TRP A N 1
ATOM 877 C CA . TRP A 1 111 ? 7.227 -9.586 -5.125 1.00 92.69 111 TRP A CA 1
ATOM 878 C C . TRP A 1 111 ? 7.226 -8.419 -6.115 1.00 92.69 111 TRP A C 1
ATOM 880 O O . TRP A 1 111 ? 6.995 -8.644 -7.300 1.00 92.69 111 TRP A O 1
ATOM 890 N N . ALA A 1 112 ? 7.525 -7.196 -5.669 1.00 90.19 112 ALA A N 1
ATOM 891 C CA . ALA A 1 112 ? 7.657 -6.036 -6.552 1.00 90.19 112 ALA A CA 1
ATOM 892 C C . ALA A 1 112 ? 8.886 -6.128 -7.476 1.00 90.19 112 ALA A C 1
ATOM 894 O O . ALA A 1 112 ? 8.903 -5.500 -8.536 1.00 90.19 112 ALA A O 1
ATOM 895 N N . LEU A 1 113 ? 9.870 -6.972 -7.141 1.00 91.31 113 LEU A N 1
ATOM 896 C CA . LEU A 1 113 ? 10.981 -7.284 -8.040 1.00 91.31 113 LEU A CA 1
ATOM 897 C C . LEU A 1 113 ? 10.526 -8.020 -9.307 1.00 91.31 113 LEU A C 1
ATOM 899 O O . LEU A 1 113 ? 11.193 -7.899 -10.327 1.00 91.31 113 LEU A O 1
ATOM 903 N N . LEU A 1 114 ? 9.400 -8.746 -9.290 1.00 92.19 114 LEU A N 1
ATOM 904 C CA . LEU A 1 114 ? 8.900 -9.437 -10.486 1.00 92.19 114 LEU A CA 1
ATOM 905 C C . LEU A 1 114 ? 8.568 -8.463 -11.626 1.00 92.19 114 LEU A C 1
ATOM 907 O O . LEU A 1 114 ? 9.139 -8.622 -12.703 1.00 92.19 1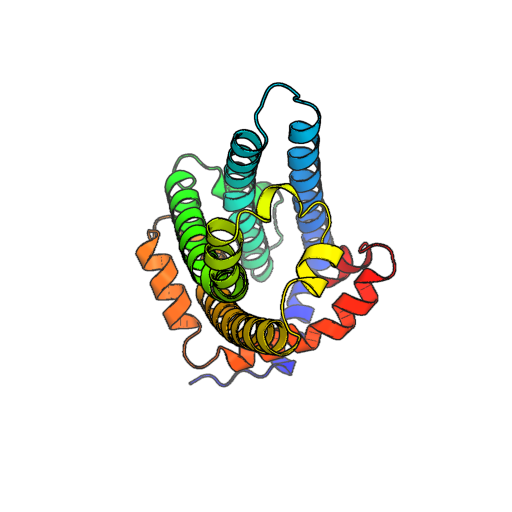14 LEU A O 1
ATOM 911 N N . PRO A 1 115 ? 7.718 -7.434 -11.441 1.00 92.19 115 PRO A N 1
ATOM 912 C CA . PRO A 1 115 ? 7.515 -6.442 -12.491 1.00 92.19 115 PRO A CA 1
ATOM 913 C C . PRO A 1 115 ? 8.801 -5.681 -12.848 1.00 92.19 115 PRO A C 1
ATOM 915 O O . PRO A 1 115 ? 9.033 -5.406 -14.023 1.00 92.19 115 PRO A O 1
ATOM 918 N N . ALA A 1 116 ? 9.677 -5.401 -11.874 1.00 89.94 116 ALA A N 1
ATOM 919 C CA . ALA A 1 116 ? 10.963 -4.749 -12.139 1.00 89.94 116 ALA A CA 1
ATOM 920 C C . ALA A 1 116 ? 11.922 -5.621 -12.976 1.00 89.94 116 ALA A C 1
ATOM 922 O O . ALA A 1 116 ? 12.735 -5.093 -13.736 1.00 89.94 116 ALA A O 1
ATOM 923 N N . SER A 1 117 ? 11.808 -6.951 -12.885 1.00 88.00 117 SER A N 1
ATOM 924 C CA . SER A 1 117 ? 12.672 -7.888 -13.608 1.00 88.00 117 SER A CA 1
ATOM 925 C C . SER A 1 117 ? 12.586 -7.723 -15.126 1.00 88.00 117 SER A C 1
ATOM 927 O O . SER A 1 117 ? 13.605 -7.841 -15.801 1.00 88.00 117 SER A O 1
ATOM 929 N N . GLY A 1 118 ? 11.417 -7.342 -15.658 1.00 85.75 118 GLY A N 1
ATOM 930 C CA . GLY A 1 118 ? 11.236 -7.077 -17.088 1.00 85.75 118 GLY A CA 1
ATOM 931 C C . GLY A 1 118 ? 12.156 -5.972 -17.615 1.00 85.75 118 GLY A C 1
ATOM 932 O O . GLY A 1 118 ? 12.651 -6.075 -18.731 1.00 85.75 118 GLY A O 1
ATOM 933 N N . PHE A 1 119 ? 12.448 -4.958 -16.796 1.00 83.69 119 PHE A N 1
ATOM 934 C CA . PHE A 1 119 ? 13.387 -3.885 -17.138 1.00 83.69 119 PHE A CA 1
ATOM 935 C C . PHE A 1 119 ? 14.841 -4.266 -16.833 1.00 83.69 119 PHE A C 1
ATOM 937 O O . PHE A 1 119 ? 15.742 -3.908 -17.588 1.00 83.69 119 PHE A O 1
ATOM 944 N N . LEU A 1 120 ? 15.082 -5.027 -15.758 1.00 86.38 120 LEU A N 1
ATOM 945 C CA . LEU A 1 120 ? 16.427 -5.479 -15.377 1.00 86.38 120 LEU A CA 1
ATOM 946 C C . LEU A 1 120 ? 17.088 -6.361 -16.445 1.00 86.38 120 LEU A C 1
ATOM 948 O O . LEU A 1 120 ? 18.302 -6.285 -16.616 1.00 86.38 120 LEU A O 1
ATOM 952 N N . VAL A 1 121 ? 16.310 -7.154 -17.190 1.00 85.50 121 VAL A N 1
ATOM 953 C CA . VAL A 1 121 ? 16.814 -8.012 -18.283 1.00 85.50 121 VAL A CA 1
ATOM 954 C C . VAL A 1 121 ? 17.488 -7.205 -19.403 1.00 85.50 121 VAL A C 1
ATOM 956 O O . VAL A 1 121 ? 18.325 -7.743 -20.123 1.00 85.50 121 VAL A O 1
ATOM 959 N N . LEU A 1 122 ? 17.192 -5.909 -19.530 1.00 85.06 122 LEU A N 1
ATOM 960 C CA . LEU A 1 122 ? 17.812 -5.045 -20.537 1.00 85.06 122 LEU A CA 1
ATOM 961 C C . LEU A 1 122 ? 19.245 -4.638 -20.160 1.00 85.06 122 LEU A C 1
ATOM 963 O O . LEU A 1 122 ? 20.079 -4.431 -21.043 1.00 85.06 122 LEU A O 1
ATOM 967 N N . LEU A 1 123 ? 19.563 -4.572 -18.861 1.00 86.19 123 LEU A N 1
ATOM 968 C CA . LEU A 1 123 ? 20.832 -4.026 -18.371 1.00 86.19 123 LEU A CA 1
ATOM 969 C C . LEU A 1 123 ? 22.081 -4.768 -18.875 1.00 86.19 123 LEU A C 1
ATOM 971 O O . LEU A 1 123 ? 23.010 -4.084 -19.297 1.00 86.19 123 LEU A O 1
ATOM 975 N N . PRO A 1 124 ? 22.149 -6.115 -18.911 1.00 85.94 124 PRO A N 1
ATOM 976 C CA . PRO A 1 124 ? 23.330 -6.806 -19.432 1.00 85.94 124 PRO A CA 1
ATOM 977 C C . PRO A 1 124 ? 23.654 -6.435 -20.885 1.00 85.94 124 PRO A C 1
ATOM 979 O O . PRO A 1 124 ? 24.823 -6.293 -21.234 1.00 85.94 124 PRO A O 1
ATOM 982 N N . GLY A 1 125 ? 22.634 -6.215 -21.724 1.00 82.81 125 GLY A N 1
ATOM 983 C CA . GLY A 1 125 ? 22.826 -5.776 -23.110 1.00 82.81 125 GLY A CA 1
ATOM 984 C C . GLY A 1 125 ? 23.405 -4.361 -23.208 1.00 82.81 125 GLY A C 1
ATOM 985 O O . GLY A 1 125 ? 24.307 -4.113 -24.007 1.00 82.81 125 GLY A O 1
ATOM 986 N N . LEU A 1 126 ? 22.946 -3.445 -22.352 1.00 84.81 126 LEU A N 1
ATOM 987 C CA . LEU A 1 126 ? 23.492 -2.086 -22.234 1.00 84.81 126 LEU A CA 1
ATOM 988 C C . LEU A 1 126 ? 24.940 -2.077 -21.721 1.00 84.81 126 LEU A C 1
ATOM 990 O O . LEU A 1 126 ? 25.757 -1.292 -22.198 1.00 84.81 126 LEU A O 1
ATOM 994 N N . ILE A 1 127 ? 25.260 -2.948 -20.760 1.00 86.31 127 ILE A N 1
ATOM 995 C CA . ILE A 1 127 ? 26.600 -3.047 -20.165 1.00 86.31 127 ILE A CA 1
ATOM 996 C C . ILE A 1 127 ? 27.586 -3.612 -21.189 1.00 86.31 127 ILE A C 1
ATOM 998 O O . ILE A 1 127 ? 28.627 -3.008 -21.433 1.00 86.31 127 ILE A O 1
ATOM 1002 N N . ASN A 1 128 ? 27.234 -4.723 -21.840 1.00 87.50 128 ASN A N 1
ATOM 1003 C CA . ASN A 1 128 ? 28.117 -5.400 -22.793 1.00 87.50 128 ASN A CA 1
ATOM 1004 C C . ASN A 1 128 ? 28.354 -4.587 -24.072 1.00 87.50 128 ASN A C 1
ATOM 1006 O O . ASN A 1 128 ? 29.389 -4.747 -24.712 1.00 87.50 128 ASN A O 1
ATOM 1010 N N . SER A 1 129 ? 27.410 -3.723 -24.450 1.00 85.25 129 SER A N 1
ATOM 1011 C CA . SER A 1 129 ? 27.554 -2.843 -25.615 1.00 85.25 129 SER A CA 1
ATOM 1012 C C . SER A 1 129 ? 28.370 -1.576 -25.336 1.00 85.25 129 SER A C 1
ATOM 1014 O O . SER A 1 129 ? 28.754 -0.893 -26.280 1.00 85.25 129 SER A O 1
ATOM 1016 N N . GLY A 1 130 ? 28.638 -1.236 -24.068 1.00 85.06 130 GLY A N 1
ATOM 1017 C CA . GLY A 1 130 ? 29.364 -0.016 -23.695 1.00 85.06 130 GLY A CA 1
ATOM 1018 C C . GLY A 1 130 ? 28.594 1.289 -23.946 1.00 85.06 130 GLY A C 1
ATOM 1019 O O . GLY A 1 130 ? 29.168 2.368 -23.824 1.00 85.06 130 GLY A O 1
ATOM 1020 N N . ILE A 1 131 ? 27.298 1.216 -24.277 1.00 83.44 131 ILE A N 1
ATOM 1021 C CA . ILE A 1 131 ? 26.466 2.374 -24.660 1.00 83.44 131 ILE A CA 1
ATOM 1022 C C . ILE A 1 131 ? 25.927 3.123 -23.425 1.00 83.44 131 ILE A C 1
ATOM 1024 O O . ILE A 1 131 ? 25.506 4.271 -23.529 1.00 83.44 131 ILE A O 1
ATOM 1028 N N . LEU A 1 132 ? 25.990 2.511 -22.238 1.00 81.44 132 LEU A N 1
ATOM 1029 C CA . LEU A 1 132 ? 25.483 3.042 -20.963 1.00 81.44 132 LEU A CA 1
ATOM 1030 C C . LEU A 1 132 ? 25.839 4.517 -20.665 1.00 81.44 132 LEU A C 1
ATOM 1032 O O . LEU A 1 132 ? 24.931 5.251 -20.281 1.00 81.44 132 LEU A O 1
ATOM 1036 N N . PRO A 1 133 ? 27.085 4.992 -20.877 1.00 84.25 133 PRO A N 1
ATOM 1037 C CA . PRO A 1 133 ? 27.451 6.394 -20.638 1.00 84.25 133 PRO A CA 1
ATOM 1038 C C . PRO A 1 133 ? 26.774 7.391 -21.590 1.00 84.25 133 PRO A C 1
ATOM 1040 O O . PRO A 1 133 ? 26.715 8.579 -21.292 1.00 84.25 133 PRO A O 1
ATOM 1043 N N . TYR A 1 134 ? 26.276 6.918 -22.734 1.00 82.44 134 TYR A N 1
ATOM 1044 C CA . TYR A 1 134 ? 25.636 7.728 -23.772 1.00 82.44 134 TYR A CA 1
ATOM 1045 C C . TYR A 1 134 ? 24.104 7.740 -23.651 1.00 82.44 134 TYR A C 1
ATOM 1047 O O . TYR A 1 134 ? 23.426 8.470 -24.376 1.00 82.44 134 TYR A O 1
ATOM 1055 N N . VAL A 1 135 ? 23.534 6.948 -22.736 1.00 82.38 135 VAL A N 1
ATOM 1056 C CA . VAL A 1 135 ? 22.096 6.942 -22.443 1.00 82.38 135 VAL A CA 1
ATOM 1057 C C . VAL A 1 135 ? 21.798 8.033 -21.417 1.00 82.38 135 VAL A C 1
ATOM 1059 O O . VAL A 1 135 ? 21.760 7.788 -20.215 1.00 82.38 135 VAL A O 1
ATOM 1062 N N . THR A 1 136 ? 21.608 9.259 -21.900 1.00 80.38 136 THR A N 1
ATOM 1063 C CA . THR A 1 136 ? 21.304 10.426 -21.057 1.00 80.38 136 THR A CA 1
ATOM 1064 C C . THR A 1 136 ? 19.819 10.568 -20.732 1.00 80.38 136 THR A C 1
ATOM 1066 O O . THR A 1 136 ? 19.477 11.071 -19.667 1.00 80.38 136 THR A O 1
ATOM 1069 N N . ASP A 1 137 ? 18.935 10.088 -21.614 1.00 84.38 137 ASP A N 1
ATOM 1070 C CA . ASP A 1 137 ? 17.495 10.347 -21.553 1.00 84.38 137 ASP A CA 1
ATOM 1071 C C . ASP A 1 137 ? 16.660 9.079 -21.781 1.00 84.38 137 ASP A C 1
ATOM 1073 O O . ASP A 1 137 ? 17.044 8.161 -22.505 1.00 84.38 137 ASP A O 1
ATOM 1077 N N . SER A 1 138 ? 15.447 9.039 -21.226 1.00 82.56 138 SER A N 1
ATOM 1078 C CA . SER A 1 138 ? 14.526 7.900 -21.389 1.00 82.56 138 SER A CA 1
ATOM 1079 C C . SER A 1 138 ? 14.158 7.623 -22.854 1.00 82.56 138 SER A C 1
ATOM 1081 O O . SER A 1 138 ? 13.944 6.475 -23.248 1.00 82.56 138 SER A O 1
ATOM 1083 N N . LEU A 1 139 ? 14.132 8.667 -23.684 1.00 82.94 139 LEU A N 1
ATOM 1084 C CA . LEU A 1 139 ? 13.846 8.576 -25.114 1.00 82.94 139 LEU A CA 1
ATOM 1085 C C . LEU A 1 139 ? 14.957 7.868 -25.900 1.00 82.94 139 LEU A C 1
ATOM 1087 O O . LEU A 1 139 ? 14.649 7.150 -26.854 1.00 82.94 139 LEU A O 1
ATOM 1091 N N . THR A 1 140 ? 16.231 8.039 -25.527 1.00 83.12 140 THR A N 1
ATOM 1092 C CA . THR A 1 140 ? 17.342 7.356 -26.212 1.00 83.12 140 THR A CA 1
ATOM 1093 C C . THR A 1 140 ? 17.324 5.866 -25.897 1.00 83.12 140 THR A C 1
ATOM 1095 O O . THR A 1 140 ? 17.474 5.051 -26.806 1.00 83.12 140 THR A O 1
ATOM 1098 N N . LEU A 1 141 ? 17.000 5.504 -24.653 1.00 82.38 141 LEU A N 1
ATOM 1099 C CA . LEU A 1 141 ? 16.786 4.118 -24.232 1.00 82.38 141 LEU A CA 1
ATOM 1100 C C . LEU A 1 141 ? 15.629 3.471 -25.014 1.00 82.38 141 LEU A C 1
ATOM 1102 O O . LEU A 1 141 ? 15.763 2.349 -25.500 1.00 82.38 141 LEU A O 1
ATOM 1106 N N . PHE A 1 142 ? 14.518 4.192 -25.212 1.00 85.56 142 PHE A N 1
ATOM 1107 C CA . PHE A 1 142 ? 13.384 3.678 -25.987 1.00 85.56 142 PHE A CA 1
ATOM 1108 C C . PHE A 1 142 ? 13.738 3.409 -27.455 1.00 85.56 142 PHE A C 1
ATOM 1110 O O . PHE A 1 142 ? 13.306 2.401 -28.005 1.00 85.56 142 PHE A O 1
ATOM 1117 N N . ARG A 1 143 ? 14.555 4.273 -28.070 1.00 85.94 143 ARG A N 1
ATOM 1118 C CA . ARG A 1 143 ? 15.013 4.125 -29.464 1.00 85.94 143 ARG A CA 1
ATOM 1119 C C . ARG A 1 143 ? 16.094 3.058 -29.651 1.00 85.94 143 ARG A C 1
ATOM 1121 O O . ARG A 1 143 ? 16.238 2.555 -30.759 1.00 85.94 143 ARG A O 1
ATOM 1128 N N . LEU A 1 144 ? 16.853 2.736 -28.602 1.00 87.38 144 LEU A N 1
ATOM 1129 C CA . LEU A 1 144 ? 17.957 1.772 -28.654 1.00 87.38 144 LEU A CA 1
ATOM 1130 C C . LEU A 1 144 ? 17.466 0.329 -28.838 1.00 87.38 144 LEU A C 1
ATOM 1132 O O . LEU A 1 144 ? 18.108 -0.465 -29.522 1.00 87.38 144 LEU A O 1
ATOM 1136 N N . TYR A 1 145 ? 16.333 -0.010 -28.224 1.00 88.00 145 TYR A N 1
ATOM 1137 C CA . TYR A 1 145 ? 15.753 -1.349 -28.278 1.00 88.00 145 TYR A CA 1
ATOM 1138 C C . TYR A 1 145 ? 14.621 -1.437 -29.296 1.00 88.00 145 TYR A C 1
ATOM 1140 O O . TYR A 1 145 ? 13.845 -0.499 -29.479 1.00 88.00 145 TYR A O 1
ATOM 1148 N N . SER A 1 146 ? 14.487 -2.600 -29.939 1.00 90.81 146 SER A N 1
ATOM 1149 C CA . SER A 1 146 ? 13.393 -2.834 -30.878 1.00 90.81 146 SER A CA 1
ATOM 1150 C C . SER A 1 146 ? 12.031 -2.780 -30.165 1.00 90.81 146 SER A C 1
ATOM 1152 O O . SER A 1 146 ? 11.917 -3.188 -29.003 1.00 90.81 146 SER A O 1
ATOM 1154 N N . PRO A 1 147 ? 10.953 -2.366 -30.858 1.00 92.12 147 PRO A N 1
ATOM 1155 C CA . PRO A 1 147 ? 9.602 -2.359 -30.289 1.00 92.12 147 PRO A CA 1
ATOM 1156 C C . PRO A 1 147 ? 9.162 -3.722 -29.734 1.00 92.12 147 PRO A C 1
ATOM 1158 O O . PRO A 1 147 ? 8.393 -3.794 -28.779 1.00 92.12 147 PRO A O 1
ATOM 1161 N N . THR A 1 148 ? 9.679 -4.817 -30.299 1.00 90.19 148 THR A N 1
ATOM 1162 C CA . THR A 1 148 ? 9.419 -6.182 -29.828 1.00 90.19 148 THR A CA 1
ATOM 1163 C C . THR A 1 148 ? 9.962 -6.438 -28.422 1.00 90.19 148 THR A C 1
ATOM 1165 O O . THR A 1 148 ? 9.283 -7.079 -27.624 1.00 90.19 148 THR A O 1
ATOM 1168 N N . VAL A 1 149 ? 11.139 -5.903 -28.082 1.00 91.31 149 VAL A N 1
ATOM 1169 C CA . VAL A 1 149 ? 11.724 -6.025 -26.737 1.00 91.31 149 VAL A CA 1
ATOM 1170 C C . VAL A 1 149 ? 10.855 -5.290 -25.721 1.00 91.31 149 VAL A C 1
ATOM 1172 O O . VAL A 1 149 ? 10.490 -5.858 -24.694 1.00 91.31 149 VAL A O 1
ATOM 1175 N N . TRP A 1 150 ? 10.429 -4.069 -26.048 1.00 91.31 150 TRP A N 1
ATOM 1176 C CA . TRP A 1 150 ? 9.514 -3.293 -25.211 1.00 91.31 150 TRP A CA 1
ATOM 1177 C C . TRP A 1 150 ? 8.168 -3.982 -24.994 1.00 91.31 150 TRP A C 1
ATOM 1179 O O . TRP A 1 150 ? 7.644 -3.973 -23.878 1.00 91.31 150 TRP A O 1
ATOM 1189 N N . LEU A 1 151 ? 7.633 -4.632 -26.030 1.00 92.38 151 LEU A N 1
ATOM 1190 C CA . LEU A 1 151 ? 6.412 -5.423 -25.920 1.00 92.38 151 LEU A CA 1
ATOM 1191 C C . LEU A 1 151 ? 6.601 -6.557 -24.905 1.00 92.38 151 LEU A C 1
ATOM 1193 O O . LEU A 1 151 ? 5.803 -6.664 -23.973 1.00 92.38 151 LEU A O 1
ATOM 1197 N N . VAL A 1 152 ? 7.679 -7.339 -25.021 1.00 91.94 152 VAL A N 1
ATOM 1198 C CA . VAL A 1 152 ? 7.992 -8.433 -24.083 1.00 91.94 152 VAL A CA 1
ATOM 1199 C C . VAL A 1 152 ? 8.153 -7.912 -22.651 1.00 91.94 152 VAL A C 1
ATOM 1201 O O . VAL A 1 152 ? 7.542 -8.461 -21.732 1.00 91.94 152 VAL A O 1
ATOM 1204 N N . CYS A 1 153 ? 8.894 -6.818 -22.448 1.00 91.81 153 CYS A N 1
ATOM 1205 C CA . CYS A 1 153 ? 9.046 -6.184 -21.135 1.00 91.81 153 CYS A CA 1
ATOM 1206 C C . CYS A 1 153 ? 7.698 -5.745 -20.550 1.00 91.81 153 CYS A C 1
ATOM 1208 O O . CYS A 1 153 ? 7.455 -5.953 -19.361 1.00 91.81 153 CYS A O 1
ATOM 1210 N N . SER A 1 154 ? 6.800 -5.191 -21.371 1.00 91.31 154 SER A N 1
ATOM 1211 C CA . SER A 1 154 ? 5.477 -4.756 -20.910 1.00 91.31 154 SER A CA 1
ATOM 1212 C C . SER A 1 154 ? 4.587 -5.932 -20.494 1.00 91.31 154 SER A C 1
ATOM 1214 O O . SER A 1 154 ? 3.888 -5.842 -19.486 1.00 91.31 154 SER A O 1
ATOM 1216 N N . VAL A 1 155 ? 4.667 -7.069 -21.196 1.00 93.38 155 VAL A N 1
ATOM 1217 C CA . VAL A 1 155 ? 3.940 -8.297 -20.837 1.00 93.38 155 VAL A CA 1
ATOM 1218 C C . VAL A 1 155 ? 4.449 -8.862 -19.510 1.00 93.38 155 VAL A C 1
ATOM 1220 O O . VAL A 1 155 ? 3.644 -9.201 -18.642 1.00 93.38 155 VAL A O 1
ATOM 1223 N N . ILE A 1 156 ? 5.771 -8.911 -19.306 1.00 92.56 156 ILE A N 1
ATOM 1224 C CA . ILE A 1 156 ? 6.377 -9.352 -18.036 1.00 92.56 156 ILE A CA 1
ATOM 1225 C C . ILE A 1 156 ? 5.980 -8.410 -16.898 1.00 92.56 156 ILE A C 1
ATOM 1227 O O . ILE A 1 156 ? 5.602 -8.867 -15.818 1.00 92.56 156 ILE A O 1
ATOM 1231 N N . PHE A 1 157 ? 6.021 -7.100 -17.140 1.00 93.50 157 PHE A N 1
ATOM 1232 C CA . PHE A 1 157 ? 5.598 -6.099 -16.169 1.00 93.50 157 PHE A CA 1
ATOM 1233 C C . PHE A 1 157 ? 4.123 -6.278 -15.786 1.00 93.50 157 PHE A C 1
ATOM 1235 O O . PHE A 1 157 ? 3.786 -6.297 -14.601 1.00 93.50 157 PHE A O 1
ATOM 1242 N N . LEU A 1 158 ? 3.237 -6.487 -16.762 1.00 94.00 158 LEU A N 1
ATOM 1243 C CA . LEU A 1 158 ? 1.817 -6.721 -16.512 1.00 94.00 158 LEU A CA 1
ATOM 1244 C C . LEU A 1 158 ? 1.584 -8.018 -15.718 1.00 94.00 158 LEU A C 1
ATOM 1246 O O . LEU A 1 158 ? 0.864 -8.020 -14.723 1.00 94.00 158 LEU A O 1
ATOM 1250 N N . ALA A 1 159 ? 2.243 -9.116 -16.088 1.00 94.12 159 ALA A N 1
ATOM 1251 C CA . ALA A 1 159 ? 2.148 -10.370 -15.341 1.00 94.12 159 ALA A CA 1
ATOM 1252 C C . ALA A 1 159 ? 2.674 -10.219 -13.900 1.00 94.12 159 ALA A C 1
ATOM 1254 O O . ALA A 1 159 ? 2.032 -10.654 -12.940 1.00 94.12 159 ALA A O 1
ATOM 1255 N N . GLY A 1 160 ? 3.815 -9.545 -13.731 1.00 94.31 160 GLY A N 1
ATOM 1256 C CA . GLY A 1 160 ? 4.418 -9.270 -12.430 1.00 94.31 160 GLY A CA 1
ATOM 1257 C C . GLY A 1 160 ? 3.536 -8.393 -11.540 1.00 94.31 160 GLY A C 1
ATOM 1258 O O . GLY A 1 160 ? 3.383 -8.684 -10.354 1.00 94.31 160 GLY A O 1
ATOM 1259 N N . THR A 1 161 ? 2.904 -7.359 -12.099 1.00 92.12 161 THR A N 1
ATOM 1260 C CA . THR A 1 161 ? 1.976 -6.490 -11.354 1.00 92.12 161 THR A CA 1
ATOM 1261 C C . THR A 1 161 ? 0.720 -7.234 -10.903 1.00 92.12 161 THR A C 1
ATOM 1263 O O . THR A 1 161 ? 0.280 -7.031 -9.771 1.00 92.12 161 THR A O 1
ATOM 1266 N N . VAL A 1 162 ? 0.187 -8.162 -11.706 1.00 93.56 162 VAL A N 1
ATOM 1267 C CA . VAL A 1 162 ? -0.929 -9.031 -11.288 1.00 93.56 162 VAL A CA 1
ATOM 1268 C C . VAL A 1 162 ? -0.532 -9.900 -10.089 1.00 93.56 162 VAL A C 1
ATOM 1270 O O . VAL A 1 162 ? -1.271 -9.977 -9.104 1.00 93.56 162 VAL A O 1
ATOM 1273 N N . VAL A 1 163 ? 0.654 -10.516 -10.118 1.00 94.19 163 VAL A N 1
ATOM 1274 C CA . VAL A 1 163 ? 1.156 -11.317 -8.986 1.00 94.19 163 VAL A CA 1
ATOM 1275 C C . VAL A 1 163 ? 1.364 -10.449 -7.743 1.00 94.19 163 VAL A C 1
ATOM 1277 O O . VAL A 1 163 ? 0.948 -10.835 -6.645 1.00 94.19 163 VAL A O 1
ATOM 1280 N N . LEU A 1 164 ? 1.959 -9.265 -7.911 1.00 93.94 164 LEU A N 1
ATOM 1281 C CA . LEU A 1 164 ? 2.160 -8.298 -6.835 1.00 93.94 164 LEU A CA 1
ATOM 1282 C C . LEU A 1 164 ? 0.830 -7.906 -6.186 1.00 93.94 164 LEU A C 1
ATOM 1284 O O . LEU A 1 164 ? 0.731 -7.921 -4.962 1.00 93.94 164 LEU A O 1
ATOM 1288 N N . LEU A 1 165 ? -0.206 -7.634 -6.978 1.00 92.31 165 LEU A N 1
ATOM 1289 C CA . LEU A 1 165 ? -1.534 -7.274 -6.487 1.00 92.31 165 LEU A CA 1
ATOM 1290 C C . LEU A 1 165 ? -2.161 -8.398 -5.647 1.00 92.31 165 LEU A C 1
ATOM 1292 O O . LEU A 1 165 ? -2.656 -8.156 -4.545 1.00 92.31 165 LEU A O 1
ATOM 1296 N N . ILE A 1 166 ? -2.077 -9.647 -6.116 1.00 93.25 166 ILE A N 1
ATOM 1297 C CA . ILE A 1 166 ? -2.570 -10.819 -5.372 1.00 93.25 166 ILE A CA 1
ATOM 1298 C C . ILE A 1 166 ? -1.858 -10.941 -4.018 1.00 93.25 166 ILE A C 1
ATOM 1300 O O . ILE A 1 166 ? -2.485 -11.283 -3.008 1.00 93.25 166 ILE A O 1
ATOM 1304 N N . LYS A 1 167 ? -0.547 -10.684 -3.977 1.00 93.88 167 LYS A N 1
ATOM 1305 C CA . LYS A 1 167 ? 0.251 -10.743 -2.745 1.00 93.88 167 LYS A CA 1
ATOM 1306 C C . LYS A 1 167 ? -0.013 -9.552 -1.832 1.00 93.88 167 LYS A C 1
ATOM 1308 O O . LYS A 1 167 ? -0.157 -9.766 -0.631 1.00 93.88 167 LYS A O 1
ATOM 1313 N N . ALA A 1 168 ? -0.186 -8.354 -2.381 1.00 92.19 168 ALA A N 1
ATOM 1314 C CA . ALA A 1 168 ? -0.564 -7.158 -1.639 1.00 92.19 168 ALA A CA 1
ATOM 1315 C C . ALA A 1 168 ? -1.894 -7.362 -0.899 1.00 92.19 168 ALA A C 1
ATOM 1317 O O . ALA A 1 168 ? -1.962 -7.120 0.304 1.00 92.19 168 ALA A O 1
ATOM 1318 N N . ILE A 1 169 ? -2.908 -7.929 -1.564 1.00 92.38 169 ILE A N 1
ATOM 1319 C CA . ILE A 1 169 ? -4.181 -8.300 -0.920 1.00 92.38 169 ILE A CA 1
ATOM 1320 C C . ILE A 1 169 ? -3.948 -9.354 0.166 1.00 92.38 169 ILE A C 1
ATOM 1322 O O . ILE A 1 169 ? -4.457 -9.235 1.278 1.00 92.38 169 ILE A O 1
ATOM 1326 N N . SER A 1 170 ? -3.145 -10.380 -0.126 1.00 92.88 170 SER A N 1
ATOM 1327 C CA . SER A 1 170 ? -2.887 -11.472 0.818 1.00 92.88 170 SER A CA 1
ATOM 1328 C C . SER A 1 170 ? -2.170 -11.019 2.095 1.00 92.88 170 SER A C 1
ATOM 1330 O O . SER A 1 170 ? -2.371 -11.616 3.154 1.00 92.88 170 SER A O 1
ATOM 1332 N N . TYR A 1 171 ? -1.347 -9.973 2.006 1.00 93.25 171 TYR A N 1
ATOM 1333 C CA . TYR A 1 171 ? -0.609 -9.374 3.121 1.00 93.25 171 TYR A CA 1
ATOM 1334 C C . TYR A 1 171 ? -1.302 -8.143 3.723 1.00 93.25 171 TYR A C 1
ATOM 1336 O O . TYR A 1 171 ? -0.846 -7.628 4.744 1.00 93.25 171 TYR A O 1
ATOM 1344 N N . GLY A 1 172 ? -2.407 -7.686 3.128 1.00 89.56 172 GLY A N 1
ATOM 1345 C CA . GLY A 1 172 ? -3.133 -6.486 3.545 1.00 89.56 172 GLY A CA 1
ATOM 1346 C C . GLY A 1 172 ? -3.804 -6.598 4.915 1.00 89.56 172 GLY A C 1
ATOM 1347 O O . GLY A 1 172 ? -4.094 -5.576 5.522 1.00 89.56 172 GLY A O 1
ATOM 1348 N N . MET A 1 173 ? -4.002 -7.814 5.443 1.00 92.25 173 MET A N 1
ATOM 1349 C CA . MET A 1 173 ? -4.647 -8.020 6.750 1.00 92.25 173 MET A CA 1
ATOM 1350 C C . MET A 1 173 ? -3.670 -7.988 7.931 1.00 92.25 173 MET A C 1
ATOM 1352 O O . MET A 1 173 ? -4.095 -7.906 9.080 1.00 92.25 173 MET A O 1
ATOM 1356 N N . VAL A 1 174 ? -2.359 -8.024 7.679 1.00 94.44 174 VAL A N 1
ATOM 1357 C CA . VAL A 1 174 ? -1.329 -7.996 8.731 1.00 94.44 174 VAL A CA 1
ATOM 1358 C C . VAL A 1 174 ? -1.469 -6.811 9.705 1.00 94.44 174 VAL A C 1
ATOM 1360 O O . VAL A 1 174 ? -1.393 -7.072 10.906 1.00 94.44 174 VAL A O 1
ATOM 1363 N N . PRO A 1 175 ? -1.674 -5.543 9.280 1.00 92.50 175 PRO A N 1
ATOM 1364 C CA . PRO A 1 175 ? -1.793 -4.438 10.237 1.00 92.50 175 PRO A CA 1
ATOM 1365 C C . PRO A 1 175 ? -3.015 -4.579 11.151 1.00 92.50 175 PRO A C 1
ATOM 1367 O O . PRO A 1 175 ? -2.896 -4.342 12.349 1.00 92.50 175 PRO A O 1
ATOM 1370 N N . TYR A 1 176 ? -4.142 -5.077 10.637 1.00 92.12 176 TYR A N 1
ATOM 1371 C CA . TYR A 1 176 ? -5.334 -5.352 11.444 1.00 92.12 176 TYR A CA 1
ATOM 1372 C C . TYR A 1 176 ? -5.100 -6.468 12.475 1.00 92.12 176 TYR A C 1
ATOM 1374 O O . TYR A 1 176 ? -5.507 -6.347 13.623 1.00 92.12 176 TYR A O 1
ATOM 1382 N N . ILE A 1 177 ? -4.368 -7.527 12.113 1.00 92.81 177 ILE A N 1
ATOM 1383 C CA . ILE A 1 177 ? -4.015 -8.610 13.051 1.00 92.81 177 ILE A CA 1
ATOM 1384 C C . ILE A 1 177 ? -3.117 -8.098 14.182 1.00 92.81 177 ILE A C 1
ATOM 1386 O O . ILE A 1 177 ? -3.273 -8.504 15.331 1.00 92.81 177 ILE A O 1
ATOM 1390 N N . LEU A 1 178 ? -2.147 -7.239 13.859 1.00 91.44 178 LEU A N 1
ATOM 1391 C CA . LEU A 1 178 ? -1.225 -6.678 14.850 1.00 91.44 178 LEU A CA 1
ATOM 1392 C C . LEU A 1 178 ? -1.904 -5.659 15.765 1.00 91.44 178 LEU A C 1
ATOM 1394 O O . LEU A 1 178 ? -1.486 -5.520 16.912 1.00 91.44 178 LEU A O 1
ATOM 1398 N N . ALA A 1 179 ? -2.940 -4.977 15.277 1.00 89.69 179 ALA A N 1
ATOM 1399 C CA . ALA A 1 179 ? -3.765 -4.093 16.089 1.00 89.69 179 ALA A CA 1
ATOM 1400 C C . ALA A 1 179 ? -4.501 -4.855 17.207 1.00 89.69 179 ALA A C 1
ATOM 1402 O O . ALA A 1 179 ? -4.570 -4.358 18.333 1.00 89.69 179 ALA A O 1
ATOM 1403 N N . ASP A 1 180 ? -4.983 -6.068 16.918 1.00 89.00 180 ASP A N 1
ATOM 1404 C CA . ASP A 1 180 ? -5.645 -6.933 17.903 1.00 89.00 180 ASP A CA 1
ATOM 1405 C C . ASP A 1 180 ? -4.642 -7.707 18.774 1.00 89.00 180 ASP A C 1
ATOM 1407 O O . ASP A 1 180 ? -4.826 -7.843 19.984 1.00 89.00 180 ASP A O 1
ATOM 1411 N N . ASN A 1 181 ? -3.564 -8.226 18.176 1.00 89.44 181 ASN A N 1
ATOM 1412 C CA . ASN A 1 181 ? -2.542 -9.000 18.878 1.00 89.44 181 ASN A CA 1
ATOM 1413 C C . ASN A 1 181 ? -1.117 -8.608 18.440 1.00 89.44 181 ASN A C 1
ATOM 1415 O O . ASN A 1 181 ? -0.506 -9.286 17.603 1.00 89.44 181 ASN A O 1
ATOM 1419 N N . PRO A 1 182 ? -0.520 -7.572 19.058 1.00 86.00 182 PRO A N 1
ATOM 1420 C CA . PRO A 1 182 ? 0.804 -7.080 18.675 1.00 86.00 182 PRO A CA 1
ATOM 1421 C C . PRO A 1 182 ? 1.949 -8.059 18.992 1.00 86.00 182 PRO A C 1
ATOM 1423 O O . PRO A 1 182 ? 3.062 -7.888 18.497 1.00 86.00 182 PRO A O 1
ATOM 1426 N N . ARG A 1 183 ? 1.703 -9.105 19.799 1.00 86.12 183 ARG A N 1
ATOM 1427 C CA . ARG A 1 183 ? 2.715 -10.092 20.228 1.00 86.12 183 ARG A CA 1
ATOM 1428 C C . ARG A 1 183 ? 2.694 -11.399 19.431 1.00 86.12 183 ARG A C 1
ATOM 1430 O O . ARG A 1 183 ? 3.482 -12.295 19.716 1.00 86.12 183 ARG A O 1
ATOM 1437 N N . ILE A 1 184 ? 1.826 -11.529 18.426 1.00 88.38 184 ILE A N 1
ATOM 1438 C CA . ILE A 1 184 ? 1.636 -12.781 17.671 1.00 88.38 184 ILE A CA 1
ATOM 1439 C C . ILE A 1 184 ? 2.889 -13.236 16.890 1.00 88.38 184 ILE A C 1
ATOM 1441 O O . ILE A 1 184 ? 3.039 -14.425 16.599 1.00 88.38 184 ILE A O 1
ATOM 1445 N N . GLY A 1 185 ? 3.799 -12.306 16.579 1.00 88.75 185 GLY A N 1
ATOM 1446 C CA . GLY A 1 185 ? 5.047 -12.539 15.850 1.00 88.75 185 GLY A CA 1
ATOM 1447 C C . GLY A 1 185 ? 4.900 -12.469 14.322 1.00 88.75 185 GLY A C 1
ATOM 1448 O O . GLY A 1 185 ? 3.902 -12.911 13.750 1.00 88.75 185 GLY A O 1
ATOM 1449 N N . ALA A 1 186 ? 5.939 -11.967 13.644 1.00 89.25 186 ALA A N 1
ATOM 1450 C CA . ALA A 1 186 ? 5.927 -11.605 12.219 1.00 89.25 186 ALA A CA 1
ATOM 1451 C C . ALA A 1 186 ? 5.452 -12.722 11.277 1.00 89.25 186 ALA A C 1
ATOM 1453 O O . ALA A 1 186 ? 4.511 -12.557 10.498 1.00 89.25 186 ALA A O 1
ATOM 1454 N N . ARG A 1 187 ? 6.068 -13.906 11.379 1.00 90.00 187 ARG A N 1
ATOM 1455 C CA . ARG A 1 187 ? 5.737 -15.059 10.523 1.00 90.00 187 ARG A CA 1
ATOM 1456 C C . ARG A 1 187 ? 4.319 -15.574 10.762 1.00 90.00 187 ARG A C 1
ATOM 1458 O O . ARG A 1 187 ? 3.686 -16.096 9.845 1.00 90.00 187 ARG A O 1
ATOM 1465 N N . ARG A 1 188 ? 3.824 -15.479 11.998 1.00 92.69 188 ARG A N 1
ATOM 1466 C CA . ARG A 1 188 ? 2.479 -15.940 12.357 1.00 92.69 188 ARG A CA 1
ATOM 1467 C C . ARG A 1 188 ? 1.424 -14.945 11.882 1.00 92.69 188 ARG A C 1
ATOM 1469 O O . ARG A 1 188 ? 0.450 -15.391 11.286 1.00 92.69 188 ARG A O 1
ATOM 1476 N N . ALA A 1 189 ? 1.666 -13.640 12.035 1.00 92.88 189 ALA A N 1
ATOM 1477 C CA . ALA A 1 189 ? 0.807 -12.589 11.488 1.00 92.88 189 ALA A CA 1
ATOM 1478 C C . ALA A 1 189 ? 0.649 -12.724 9.964 1.00 92.88 189 ALA A C 1
ATOM 1480 O O . ALA A 1 189 ? -0.469 -12.727 9.452 1.00 92.88 189 ALA A O 1
ATOM 1481 N N . LEU A 1 190 ? 1.755 -12.933 9.240 1.00 92.44 190 LEU A N 1
ATOM 1482 C CA . LEU A 1 190 ? 1.728 -13.099 7.784 1.00 92.44 190 LEU A CA 1
ATOM 1483 C C . LEU A 1 190 ? 0.957 -14.359 7.355 1.00 92.44 190 LEU A C 1
ATOM 1485 O O . LEU A 1 190 ? 0.123 -14.296 6.453 1.00 92.44 190 LEU A O 1
ATOM 1489 N N . ARG A 1 191 ? 1.187 -15.503 8.017 1.00 94.06 191 ARG A N 1
ATOM 1490 C CA . ARG A 1 191 ? 0.441 -16.746 7.739 1.00 94.06 191 ARG A CA 1
ATOM 1491 C C . ARG A 1 191 ? -1.050 -16.604 8.018 1.00 94.06 191 ARG A C 1
ATOM 1493 O O . ARG A 1 191 ? -1.851 -17.060 7.209 1.00 94.06 191 ARG A O 1
ATOM 1500 N N . LEU A 1 192 ? -1.415 -15.948 9.116 1.00 94.19 192 LEU A N 1
ATOM 1501 C CA . LEU A 1 192 ? -2.812 -15.702 9.452 1.00 94.19 192 LEU A CA 1
ATOM 1502 C C . LEU A 1 192 ? -3.478 -14.784 8.416 1.00 94.19 192 LEU A C 1
ATOM 1504 O O . LEU A 1 192 ? -4.563 -15.102 7.941 1.00 94.19 192 LEU A O 1
ATOM 1508 N N . SER A 1 193 ? -2.799 -13.720 7.977 1.00 94.62 193 SER A N 1
ATOM 1509 C CA . SER A 1 193 ? -3.275 -12.850 6.889 1.00 94.62 193 SER A CA 1
ATOM 1510 C C . SER A 1 193 ? -3.544 -13.634 5.599 1.00 94.62 193 SER A C 1
ATOM 1512 O O . SER A 1 193 ? -4.592 -13.474 4.971 1.00 94.62 193 SER A O 1
ATOM 1514 N N . MET A 1 194 ? -2.636 -14.541 5.220 1.00 93.00 194 MET A N 1
ATOM 1515 C CA . MET A 1 194 ? -2.824 -15.398 4.044 1.00 93.00 194 MET A CA 1
ATOM 1516 C C . MET A 1 194 ? -3.991 -16.378 4.208 1.00 93.00 194 MET A C 1
ATOM 1518 O O . MET A 1 194 ? -4.726 -16.600 3.249 1.00 93.00 194 MET A O 1
ATOM 1522 N N . ALA A 1 195 ? -4.180 -16.939 5.405 1.00 93.94 195 ALA A N 1
ATOM 1523 C CA . ALA A 1 195 ? -5.273 -17.865 5.690 1.00 93.94 195 ALA A CA 1
ATOM 1524 C C . ALA A 1 195 ? -6.645 -17.169 5.667 1.00 93.94 195 ALA A C 1
ATOM 1526 O O . ALA A 1 195 ? -7.585 -17.701 5.087 1.00 93.94 195 ALA A O 1
ATOM 1527 N N . MET A 1 196 ? -6.752 -15.957 6.221 1.00 91.19 196 MET A N 1
ATOM 1528 C CA . MET A 1 196 ? -8.006 -15.186 6.233 1.00 91.19 196 MET A CA 1
ATOM 1529 C C . MET A 1 196 ? -8.418 -14.682 4.846 1.00 91.19 196 MET A C 1
ATOM 1531 O O . MET A 1 196 ? -9.601 -14.509 4.574 1.00 91.19 196 MET A O 1
ATOM 1535 N N . THR A 1 197 ? -7.447 -14.446 3.962 1.00 91.31 197 THR A N 1
ATOM 1536 C CA . THR A 1 197 ? -7.698 -13.989 2.584 1.00 91.31 197 THR A CA 1
ATOM 1537 C C . THR A 1 197 ? -7.858 -15.142 1.591 1.00 91.31 197 THR A C 1
ATOM 1539 O O . THR A 1 197 ? -8.187 -14.912 0.424 1.00 91.31 197 THR A O 1
ATOM 1542 N N . TYR A 1 198 ? -7.630 -16.388 2.017 1.00 90.00 198 TYR A N 1
ATOM 1543 C CA . TYR A 1 198 ? -7.758 -17.561 1.159 1.00 90.00 198 TYR A CA 1
ATOM 1544 C C . TYR A 1 198 ? -9.213 -17.744 0.705 1.00 90.00 198 TYR A C 1
ATOM 1546 O O . TYR A 1 198 ? -10.139 -17.669 1.505 1.00 90.00 198 TYR A O 1
ATOM 1554 N N . GLY A 1 199 ? -9.420 -17.944 -0.598 1.00 88.44 199 GLY A N 1
ATOM 1555 C CA . GLY A 1 199 ? -10.754 -18.077 -1.197 1.00 88.44 199 GLY A CA 1
ATOM 1556 C C . GLY A 1 199 ? -11.500 -16.763 -1.475 1.00 88.44 199 GLY A C 1
ATOM 1557 O O . GLY A 1 199 ? -12.403 -16.779 -2.298 1.00 88.44 199 GLY A O 1
ATOM 1558 N N . TYR A 1 200 ? -11.090 -15.627 -0.893 1.00 89.81 200 TYR A N 1
ATOM 1559 C CA . TYR A 1 200 ? -11.802 -14.338 -1.018 1.00 89.81 200 TYR A CA 1
ATOM 1560 C C . TYR A 1 200 ? -11.003 -13.230 -1.726 1.00 89.81 200 TYR A C 1
ATOM 1562 O O . TYR A 1 200 ? -11.418 -12.074 -1.747 1.00 89.81 200 TYR A O 1
ATOM 1570 N N . LYS A 1 201 ? -9.837 -13.538 -2.311 1.00 91.00 201 LYS A N 1
ATOM 1571 C CA . LYS A 1 201 ? -8.938 -12.518 -2.894 1.00 91.00 201 LYS A CA 1
ATOM 1572 C C . LYS A 1 201 ? -9.596 -11.701 -4.006 1.00 91.00 201 LYS A C 1
ATOM 1574 O O . LYS A 1 201 ? -9.449 -10.483 -4.026 1.00 91.00 201 LYS A O 1
ATOM 1579 N N . MET A 1 202 ? -10.326 -12.369 -4.902 1.00 90.06 202 MET A N 1
ATOM 1580 C CA . MET A 1 202 ? -11.038 -11.691 -5.988 1.00 90.06 202 MET A CA 1
ATOM 1581 C C . MET A 1 202 ? -12.195 -10.848 -5.459 1.00 90.06 202 MET A C 1
ATOM 1583 O O . MET A 1 202 ? -12.382 -9.730 -5.928 1.00 90.06 202 MET A O 1
ATOM 1587 N N . ASP A 1 203 ? -12.917 -11.316 -4.440 1.00 90.69 203 ASP A N 1
ATOM 1588 C CA . ASP A 1 203 ? -14.004 -10.540 -3.840 1.00 90.69 203 ASP A CA 1
ATOM 1589 C C . ASP A 1 203 ? -13.482 -9.279 -3.141 1.00 90.69 203 ASP A C 1
ATOM 1591 O O . ASP A 1 203 ? -14.074 -8.208 -3.279 1.00 90.69 203 ASP A O 1
ATOM 1595 N N . ILE A 1 204 ? -12.343 -9.377 -2.442 1.00 90.19 204 ILE A N 1
ATOM 1596 C CA . ILE A 1 204 ? -11.654 -8.229 -1.831 1.00 90.19 204 ILE A CA 1
ATOM 1597 C C . ILE A 1 204 ? -11.171 -7.256 -2.914 1.00 90.19 204 ILE A C 1
ATOM 1599 O O . ILE A 1 204 ? -11.366 -6.048 -2.781 1.00 90.19 204 ILE A O 1
ATOM 1603 N N . PHE A 1 205 ? -10.590 -7.760 -4.007 1.00 90.69 205 PHE A N 1
ATOM 1604 C CA . PHE A 1 205 ? -10.164 -6.923 -5.130 1.00 90.69 205 PHE A CA 1
ATOM 1605 C C . PHE A 1 205 ? -11.340 -6.174 -5.765 1.00 90.69 205 PHE A C 1
ATOM 1607 O O . PHE A 1 205 ? -11.291 -4.957 -5.923 1.00 90.69 205 PHE A O 1
ATOM 1614 N N . LEU A 1 206 ? -12.426 -6.882 -6.082 1.00 90.56 206 LEU A N 1
ATOM 1615 C CA . LEU A 1 206 ? -13.631 -6.293 -6.665 1.00 90.56 206 LEU A CA 1
ATOM 1616 C C . LEU A 1 206 ? -14.321 -5.321 -5.705 1.00 90.56 206 LEU A C 1
ATOM 1618 O O . LEU A 1 206 ? -14.934 -4.348 -6.150 1.00 90.56 206 LEU A O 1
ATOM 1622 N N . LEU A 1 207 ? -14.236 -5.563 -4.394 1.00 90.44 207 LEU A N 1
ATOM 1623 C CA . LEU A 1 207 ? -14.671 -4.601 -3.389 1.00 90.44 207 LEU A CA 1
ATOM 1624 C C . LEU A 1 207 ? -13.836 -3.318 -3.486 1.00 90.44 207 LEU A C 1
ATOM 1626 O O . LEU A 1 207 ? -14.430 -2.250 -3.589 1.00 90.44 207 LEU A O 1
ATOM 1630 N N . GLY A 1 208 ? -12.505 -3.409 -3.549 1.00 87.00 208 G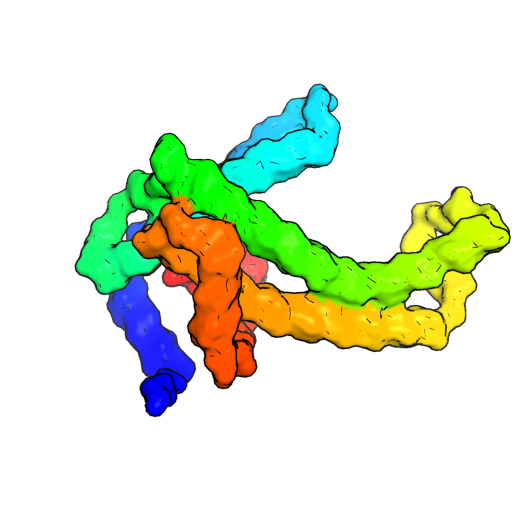LY A N 1
ATOM 1631 C CA . GLY A 1 208 ? -11.625 -2.251 -3.757 1.00 87.00 208 GLY A CA 1
ATOM 1632 C C . GLY A 1 208 ? -11.910 -1.510 -5.070 1.00 87.00 208 GLY A C 1
ATOM 1633 O O . GLY A 1 208 ? -12.100 -0.296 -5.069 1.00 87.00 208 GLY A O 1
ATOM 1634 N N . LEU A 1 209 ? -12.064 -2.242 -6.178 1.00 88.75 209 LEU A N 1
ATOM 1635 C CA . LEU A 1 209 ? -12.388 -1.678 -7.493 1.00 88.75 209 LEU A CA 1
ATOM 1636 C C . LEU A 1 209 ? -13.721 -0.915 -7.484 1.00 88.75 209 LEU A C 1
ATOM 1638 O O . LEU A 1 209 ? -13.872 0.093 -8.166 1.00 88.75 209 LEU A O 1
ATOM 1642 N N . SER A 1 210 ? -14.680 -1.338 -6.658 1.00 90.81 210 SER A N 1
ATOM 1643 C CA . SER A 1 210 ? -15.964 -0.643 -6.525 1.00 90.81 210 SER A CA 1
ATOM 1644 C C . SER A 1 210 ? -15.874 0.741 -5.863 1.00 90.81 210 SER A C 1
ATOM 1646 O O . SER A 1 210 ? -16.858 1.481 -5.885 1.00 90.81 210 SER A O 1
ATOM 1648 N N . PHE A 1 211 ? -14.727 1.086 -5.270 1.00 86.81 211 PHE A N 1
ATOM 1649 C CA . PHE A 1 211 ? -14.420 2.426 -4.765 1.00 86.81 211 PHE A CA 1
ATOM 1650 C C . PHE A 1 211 ? -13.566 3.249 -5.739 1.00 86.81 211 PHE A C 1
ATOM 1652 O O . PHE A 1 211 ? -13.444 4.454 -5.554 1.00 86.81 211 PHE A O 1
ATOM 1659 N N . PHE A 1 212 ? -13.042 2.648 -6.813 1.00 88.25 212 PHE A N 1
ATOM 1660 C CA . PHE A 1 212 ? -12.135 3.312 -7.755 1.00 88.25 212 PHE A CA 1
ATOM 1661 C C . PHE A 1 212 ? -12.744 4.566 -8.399 1.00 88.25 212 PHE A C 1
ATOM 1663 O O . PHE A 1 212 ? -12.080 5.593 -8.493 1.00 88.25 212 PHE A O 1
ATOM 1670 N N . GLY A 1 213 ? -14.028 4.523 -8.771 1.00 85.19 213 GLY A N 1
ATOM 1671 C CA . GLY A 1 213 ? -14.719 5.698 -9.318 1.00 85.19 213 GLY A CA 1
ATOM 1672 C C . GLY A 1 213 ? -14.818 6.858 -8.321 1.00 85.19 213 GLY A C 1
ATOM 1673 O O . GLY A 1 213 ? -14.648 8.014 -8.697 1.00 85.19 213 GLY A O 1
ATOM 1674 N N . TRP A 1 214 ? -15.021 6.553 -7.037 1.00 87.25 214 TRP A N 1
ATOM 1675 C CA . TRP A 1 214 ? -15.045 7.564 -5.980 1.00 87.25 214 TRP A CA 1
ATOM 1676 C C . TRP A 1 214 ? -13.652 8.126 -5.708 1.00 87.25 214 TRP A C 1
ATOM 1678 O O . TRP A 1 214 ? -13.522 9.330 -5.526 1.00 87.25 214 TRP A O 1
ATOM 1688 N N . ILE A 1 215 ? -12.617 7.280 -5.743 1.00 86.00 215 ILE A N 1
ATOM 1689 C CA . ILE A 1 215 ? -11.213 7.698 -5.616 1.00 86.00 215 ILE A CA 1
ATOM 1690 C C . ILE A 1 215 ? -10.845 8.663 -6.750 1.00 86.00 215 ILE A C 1
ATOM 1692 O O . ILE A 1 215 ? -10.241 9.700 -6.493 1.00 86.00 215 ILE A O 1
ATOM 1696 N N . LEU A 1 216 ? -11.258 8.367 -7.988 1.00 86.56 216 LEU A N 1
ATOM 1697 C CA . LEU A 1 216 ? -11.017 9.238 -9.139 1.00 86.56 216 LEU A CA 1
ATOM 1698 C C . LEU A 1 216 ? -11.697 10.604 -8.974 1.00 86.56 216 LEU A C 1
ATOM 1700 O O . LEU A 1 216 ? -11.073 11.631 -9.222 1.00 86.56 216 LEU A O 1
ATOM 1704 N N . LEU A 1 217 ? -12.949 10.627 -8.508 1.00 87.62 217 LEU A N 1
ATOM 1705 C CA . LEU A 1 217 ? -13.682 11.870 -8.255 1.00 87.62 217 LEU A CA 1
ATOM 1706 C C . LEU A 1 217 ? -13.049 12.685 -7.114 1.00 87.62 217 LEU A C 1
ATOM 1708 O O . LEU A 1 217 ? -12.893 13.899 -7.215 1.00 87.62 217 LEU A O 1
ATOM 1712 N N . ALA A 1 218 ? -12.643 12.000 -6.047 1.00 86.12 218 ALA A N 1
ATOM 1713 C CA . ALA A 1 218 ? -11.980 12.573 -4.883 1.00 86.12 218 ALA A CA 1
ATOM 1714 C C . ALA A 1 218 ? -10.572 13.121 -5.183 1.00 86.12 218 ALA A C 1
ATOM 1716 O O . ALA A 1 218 ? -10.091 13.995 -4.459 1.00 86.12 218 ALA A O 1
ATOM 1717 N N . ALA A 1 219 ? -9.926 12.641 -6.250 1.00 85.38 219 ALA A N 1
ATOM 1718 C CA . ALA A 1 219 ? -8.618 13.109 -6.697 1.00 85.38 219 ALA A CA 1
ATOM 1719 C C . ALA A 1 219 ? -8.667 14.468 -7.423 1.00 85.38 219 ALA A C 1
ATOM 1721 O O . ALA A 1 219 ? -7.684 15.205 -7.370 1.00 85.38 219 ALA A O 1
ATOM 1722 N N . ILE A 1 220 ? -9.799 14.834 -8.042 1.00 86.56 220 ILE A N 1
ATOM 1723 C CA . ILE A 1 220 ? -9.973 16.088 -8.805 1.00 86.56 220 ILE A CA 1
ATOM 1724 C C . ILE A 1 220 ? -9.636 17.350 -7.982 1.00 86.56 220 ILE A C 1
ATOM 1726 O O . ILE A 1 220 ? -8.878 18.183 -8.480 1.00 86.56 220 ILE A O 1
ATOM 1730 N N . PRO A 1 221 ? -10.117 17.527 -6.732 1.00 83.94 221 PRO A N 1
ATOM 1731 C CA . PRO A 1 221 ? -9.776 18.688 -5.905 1.00 83.94 221 PRO A CA 1
ATOM 1732 C C . PRO A 1 221 ? -8.393 18.546 -5.237 1.00 83.94 221 PRO A C 1
ATOM 1734 O O . PRO A 1 221 ? -8.274 18.688 -4.021 1.00 83.94 221 PRO A O 1
ATOM 1737 N N . PHE A 1 222 ? -7.349 18.209 -6.004 1.00 77.62 222 PHE A N 1
ATOM 1738 C CA . PHE A 1 222 ? -5.987 17.961 -5.498 1.00 77.62 222 PHE A CA 1
ATOM 1739 C C . PHE A 1 222 ? -5.915 16.893 -4.388 1.00 77.62 222 PHE A C 1
ATOM 1741 O O . PHE A 1 222 ? -5.095 16.975 -3.477 1.00 77.62 222 PHE A O 1
ATOM 1748 N N . GLY A 1 223 ? -6.790 15.884 -4.438 1.00 74.06 223 GLY A N 1
ATOM 1749 C CA . GLY A 1 223 ? -6.824 14.806 -3.444 1.00 74.06 223 GLY A CA 1
ATOM 1750 C C . GLY A 1 223 ? -7.477 15.161 -2.104 1.00 74.06 223 GLY A C 1
ATOM 1751 O O . GLY A 1 223 ? -7.596 14.281 -1.256 1.00 74.06 223 GLY A O 1
ATOM 1752 N N . LEU A 1 224 ? -7.983 16.387 -1.904 1.00 76.56 224 LEU A N 1
ATOM 1753 C CA . LEU A 1 224 ? -8.708 16.754 -0.675 1.00 76.56 224 LEU A CA 1
ATOM 1754 C C . LEU A 1 224 ? -9.975 15.918 -0.466 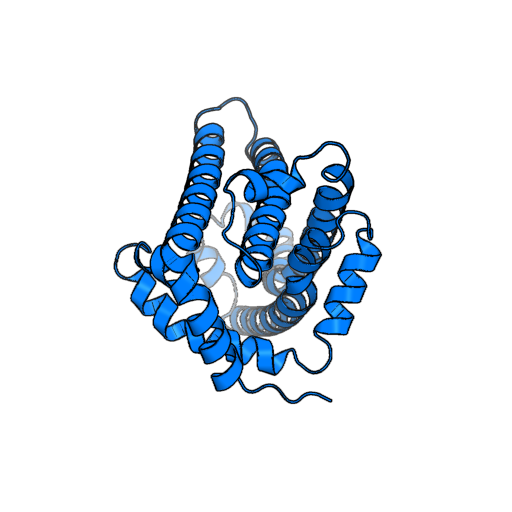1.00 76.56 224 LEU A C 1
ATOM 1756 O O . LEU A 1 224 ? -10.362 15.653 0.669 1.00 76.56 224 LEU A O 1
ATOM 1760 N N . GLY A 1 225 ? -10.600 15.454 -1.552 1.00 76.06 225 GLY A N 1
ATOM 1761 C CA . GLY A 1 225 ? -11.756 14.565 -1.479 1.00 76.06 225 GLY A CA 1
ATOM 1762 C C . GLY A 1 225 ? -11.428 13.194 -0.882 1.00 76.06 225 GLY A C 1
ATOM 1763 O O . GLY A 1 225 ? -12.332 12.530 -0.379 1.00 76.06 225 GLY A O 1
ATOM 1764 N N . LEU A 1 226 ? -10.157 12.762 -0.899 1.00 78.19 226 LEU A N 1
ATOM 1765 C CA . LEU A 1 226 ? -9.757 11.454 -0.366 1.00 78.19 226 LEU A CA 1
ATOM 1766 C C . LEU A 1 226 ? -9.906 11.408 1.155 1.00 78.19 226 LEU A C 1
ATOM 1768 O O . LEU A 1 226 ? -10.340 10.389 1.683 1.00 78.19 226 LEU A O 1
ATOM 1772 N N . LEU A 1 227 ? -9.701 12.542 1.835 1.00 77.50 227 LEU A N 1
ATOM 1773 C CA . LEU A 1 227 ? -9.924 12.678 3.278 1.00 77.50 227 LEU A CA 1
ATOM 1774 C C . LEU A 1 227 ? -11.382 12.411 3.687 1.00 77.50 227 LEU A C 1
ATOM 1776 O O . LEU A 1 227 ? -11.637 12.038 4.828 1.00 77.50 227 LEU A O 1
ATOM 1780 N N . PHE A 1 228 ? -12.338 12.605 2.773 1.00 78.06 228 PHE A N 1
ATOM 1781 C CA . PHE A 1 2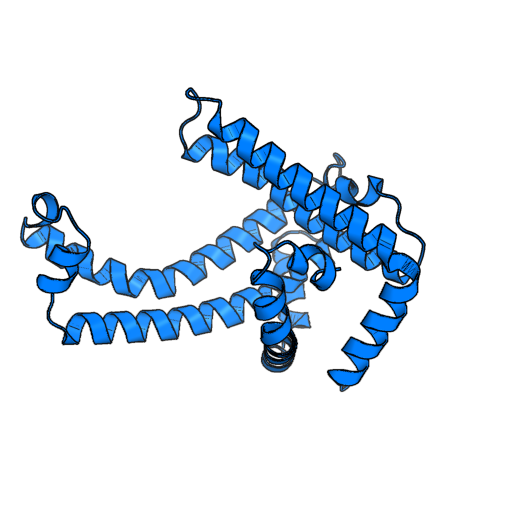28 ? -13.765 12.351 3.005 1.00 78.06 228 PHE A CA 1
ATOM 1782 C C . PHE A 1 228 ? -14.197 10.936 2.598 1.00 78.06 228 PHE A C 1
ATOM 1784 O O . PHE A 1 228 ? -15.273 10.493 2.996 1.00 78.06 228 PHE A O 1
ATOM 1791 N N . LEU A 1 229 ? -13.396 10.245 1.781 1.00 79.38 229 LEU A N 1
ATOM 1792 C CA . LEU A 1 229 ? -13.723 8.927 1.232 1.00 79.38 229 LEU A CA 1
ATOM 1793 C C . LEU A 1 229 ? -13.058 7.773 1.992 1.00 79.38 229 LEU A C 1
ATOM 1795 O O . LEU A 1 229 ? -13.623 6.686 2.063 1.00 79.38 229 LEU A O 1
ATOM 1799 N N . GLU A 1 230 ? -11.844 8.000 2.483 1.00 76.25 230 GLU A N 1
ATOM 1800 C CA . GLU A 1 230 ? -11.034 7.022 3.204 1.00 76.25 230 GLU A CA 1
ATOM 1801 C C . GLU A 1 230 ? -11.544 6.627 4.610 1.00 76.25 230 GLU A C 1
ATOM 1803 O O . GLU A 1 230 ? -11.351 5.455 4.946 1.00 76.25 230 GLU A O 1
ATOM 1808 N N . PRO A 1 231 ? -12.183 7.501 5.427 1.00 70.12 231 PRO A N 1
ATOM 1809 C CA . PRO A 1 231 ? -12.758 7.076 6.704 1.00 70.12 231 PRO A CA 1
ATOM 1810 C C . PRO A 1 231 ? -13.980 6.170 6.508 1.00 70.12 231 PRO A C 1
ATOM 1812 O O . PRO A 1 231 ? -13.966 5.058 7.085 1.00 70.12 231 PRO A O 1
#

Secondary structure (DSSP, 8-state):
-----HHHHHHHHHHHHHHHHHHHHHHHHHHHHHHHHHHHHHHH-TTS-HHHHHHHHHHHHHHHHHHHHHHHHHTTTS---GGGGGGGGSTTTHHHHHHHHHHHHHHHHHHHHHHHHHHHTTHHHHHHHT-GGG--SHHHHHHHS-HHHHHHHHHHHHHHHHHHHHHHHHHTTHHHHHHH-TTS-HHHHHHHHHHHHTTTHHHHHHHHHHHHHHHHHHHTTTTTTHHHH--

Foldseek 3Di:
DPDDDLVNVVVLVVVLCVVAVVVLLVLVVVLVVVLVVLVVVLVPPPPAPPVRSVVVSLLVNQLLLLQNLLQVVVSNPDHGDSCSSCVCVDPVQVVLSSQLSVLLVVVLVVLVVQLVVLVVVCVVVCVVVVCVVVCPDPVVVVVVDDVVSVVSSVVSNVVSVVSSLLSCQLSVCLSNVCSVPSPCGNVRSSVVSNVVCPPCSVVVVVSVVVCVVVQVVCCVVVNVNVSNVVD

pLDDT: mean 84.97, std 8.68, range [52.62, 94.62]

Sequence (231 aa):
MLKWTRAELKSRAKAVLRLTYWQSFLGLLLYNAIIFAASMLIRENSVVSSSTSTLVTALLILPLDVGICAFFLRNRLSAPSIPTLFYSFNRYAYGGVVASMLWRMLFTSLWALLPASGFLVLLPGLINSGILPYVTDSLTLFRLYSPTVWLVCSVIFLAGTVVLLIKAISYGMVPYILADNPRIGARRALRLSMAMTYGYKMDIFLLGLSFFGWILLAAIPFGLGLLFLEP